Protein AF-A0A1H0VP66-F1 (afdb_monomer)

Solvent-accessible surface area (backbone atoms only — not comparable to full-atom values): 11464 Å² total; per-residue (Å²): 115,69,69,65,51,55,53,50,53,52,52,54,49,53,50,52,54,49,51,52,53,54,44,51,51,42,56,71,75,43,56,91,79,48,98,46,77,66,60,54,51,53,50,38,49,52,50,45,52,52,50,50,53,51,48,52,54,51,46,54,52,51,49,52,52,50,52,48,51,52,52,53,49,50,51,51,50,51,53,51,49,52,53,49,43,52,51,50,51,52,51,47,51,52,53,54,57,71,30,43,65,34,45,52,50,54,32,51,58,45,59,78,44,61,90,45,39,60,62,51,15,47,42,42,40,71,69,46,50,70,64,51,49,54,52,48,59,39,44,71,61,53,79,48,69,67,48,56,56,52,52,74,73,50,76,69,74,92,48,50,67,58,55,50,50,53,49,39,52,46,49,42,48,51,52,54,60,49,47,69,76,51,62,53,32,71,62,36,22,53,49,53,54,49,41,41,51,42,36,52,56,45,50,62,56,51,57,66,74,76,111

pLDDT: mean 80.99, std 15.45, range [42.38, 97.81]

Radius of gyration: 36.97 Å; Cα contacts (8 Å, |Δi|>4): 140; chains: 1; bounding box: 65×26×106 Å

Structure (mmCIF, N/CA/C/O backbone):
data_AF-A0A1H0VP66-F1
#
_entry.id   AF-A0A1H0VP66-F1
#
loop_
_atom_site.group_PDB
_atom_site.id
_atom_site.type_symbol
_atom_site.label_atom_id
_atom_site.label_alt_id
_atom_site.label_comp_id
_atom_site.label_asym_id
_atom_site.label_entity_id
_atom_site.label_seq_id
_atom_site.pdbx_PDB_ins_code
_atom_site.Cartn_x
_atom_site.Cartn_y
_atom_site.Cartn_z
_atom_site.occupancy
_atom_site.B_iso_or_equiv
_atom_site.auth_seq_id
_atom_site.auth_comp_id
_atom_site.auth_asym_id
_atom_site.auth_atom_id
_atom_site.pdbx_PDB_model_num
ATOM 1 N N . MET A 1 1 ? 5.307 -13.679 -37.052 1.00 45.44 1 MET A N 1
ATOM 2 C CA . MET A 1 1 ? 5.343 -14.126 -38.470 1.00 45.44 1 MET A CA 1
ATOM 3 C C . MET A 1 1 ? 5.446 -12.959 -39.459 1.00 45.44 1 MET A C 1
ATOM 5 O O . MET A 1 1 ? 6.325 -12.997 -40.307 1.00 45.44 1 MET A O 1
ATOM 9 N N . LYS A 1 2 ? 4.641 -11.890 -39.316 1.00 42.38 2 LYS A N 1
ATOM 10 C CA . LYS A 1 2 ? 4.650 -10.724 -40.228 1.00 42.38 2 LYS A CA 1
ATOM 11 C C . LYS A 1 2 ? 5.989 -9.959 -40.302 1.00 42.38 2 LYS A C 1
ATOM 13 O O . LYS A 1 2 ? 6.430 -9.652 -41.399 1.00 42.38 2 LYS A O 1
ATOM 18 N N . GLN A 1 3 ? 6.690 -9.743 -39.182 1.00 46.28 3 GLN A N 1
ATOM 19 C CA . GLN A 1 3 ? 8.004 -9.063 -39.180 1.00 46.28 3 GLN A CA 1
ATOM 20 C C . GLN A 1 3 ? 9.104 -9.823 -39.945 1.00 46.28 3 GLN A C 1
ATOM 22 O O . GLN A 1 3 ? 9.892 -9.204 -40.651 1.00 46.28 3 GLN A O 1
ATOM 27 N N . LYS A 1 4 ? 9.136 -11.164 -39.867 1.00 46.50 4 LYS A N 1
ATOM 28 C CA . LYS A 1 4 ? 10.102 -11.977 -40.635 1.00 46.50 4 LYS A CA 1
ATOM 29 C C . LYS A 1 4 ? 9.891 -11.834 -42.147 1.00 46.50 4 LYS A C 1
ATOM 31 O O . LYS A 1 4 ? 10.865 -11.794 -42.886 1.00 46.50 4 LYS A O 1
ATOM 36 N N . LEU A 1 5 ? 8.632 -11.726 -42.578 1.00 48.12 5 LEU A N 1
ATOM 37 C CA . LEU A 1 5 ? 8.239 -11.584 -43.983 1.00 48.12 5 LEU A CA 1
ATOM 38 C C . LEU A 1 5 ? 8.623 -10.205 -44.544 1.00 48.12 5 LEU A C 1
ATOM 40 O O . LEU A 1 5 ? 9.232 -10.140 -45.605 1.00 48.12 5 LEU A O 1
ATOM 44 N N . VAL A 1 6 ? 8.363 -9.132 -43.785 1.00 55.31 6 VAL A N 1
ATOM 45 C CA . VAL A 1 6 ? 8.736 -7.751 -44.156 1.00 55.31 6 VAL A CA 1
ATOM 46 C C . VAL A 1 6 ? 10.257 -7.590 -44.275 1.00 55.31 6 VAL A C 1
ATOM 48 O O . VAL A 1 6 ? 10.746 -6.991 -45.235 1.00 55.31 6 VAL A O 1
ATOM 51 N N . ASN A 1 7 ? 11.017 -8.196 -43.358 1.00 56.56 7 ASN A N 1
ATOM 52 C CA . ASN A 1 7 ? 12.479 -8.166 -43.413 1.00 56.56 7 ASN A CA 1
ATOM 53 C C . ASN A 1 7 ? 13.023 -8.927 -44.634 1.00 56.56 7 ASN A C 1
ATOM 55 O O . ASN A 1 7 ? 13.938 -8.445 -45.295 1.00 56.56 7 ASN A O 1
ATOM 59 N N . TRP A 1 8 ? 12.431 -10.072 -44.991 1.00 57.22 8 TRP A N 1
ATOM 60 C CA . TRP A 1 8 ? 12.843 -10.849 -46.167 1.00 57.22 8 TRP A CA 1
ATOM 61 C C . TRP A 1 8 ? 12.558 -10.133 -47.491 1.00 57.22 8 TRP A C 1
ATOM 63 O O . TRP A 1 8 ? 13.398 -10.150 -48.393 1.00 57.22 8 TRP A O 1
ATOM 73 N N . THR A 1 9 ? 11.408 -9.460 -47.606 1.00 63.19 9 THR A N 1
ATOM 74 C CA . THR A 1 9 ? 11.074 -8.657 -48.792 1.00 63.19 9 THR A CA 1
ATOM 75 C C . THR A 1 9 ? 11.998 -7.453 -48.950 1.00 63.19 9 THR A C 1
ATOM 77 O O . THR A 1 9 ? 12.439 -7.177 -50.063 1.00 63.19 9 THR A O 1
ATOM 80 N N . GLY A 1 10 ? 12.357 -6.780 -47.849 1.00 63.91 10 GLY A N 1
ATOM 81 C CA . GLY A 1 10 ? 13.300 -5.658 -47.878 1.00 63.91 10 GLY A CA 1
ATOM 82 C C . GLY A 1 10 ? 14.705 -6.084 -48.314 1.00 63.91 10 GLY A C 1
ATOM 83 O O . GLY A 1 10 ? 15.305 -5.442 -49.174 1.00 63.91 10 GLY A O 1
ATOM 84 N N . ILE A 1 11 ? 15.194 -7.214 -47.792 1.00 67.00 11 ILE A N 1
ATOM 85 C CA . ILE A 1 11 ? 16.497 -7.784 -48.171 1.00 67.00 11 ILE A CA 1
ATOM 86 C C . ILE A 1 11 ? 16.503 -8.202 -49.649 1.00 67.00 11 ILE A C 1
ATOM 88 O O . ILE A 1 11 ? 17.428 -7.859 -50.381 1.00 67.00 11 ILE A O 1
ATOM 92 N N . SER A 1 12 ? 15.453 -8.885 -50.114 1.00 68.06 12 SER A N 1
ATOM 93 C CA . SER A 1 12 ? 15.354 -9.361 -51.504 1.00 68.06 12 SER A CA 1
ATOM 94 C C . SER A 1 12 ? 15.254 -8.209 -52.510 1.00 68.06 12 SER A C 1
ATOM 96 O O . SER A 1 12 ? 15.852 -8.264 -53.587 1.00 68.06 12 SER A O 1
ATOM 98 N N . PHE A 1 1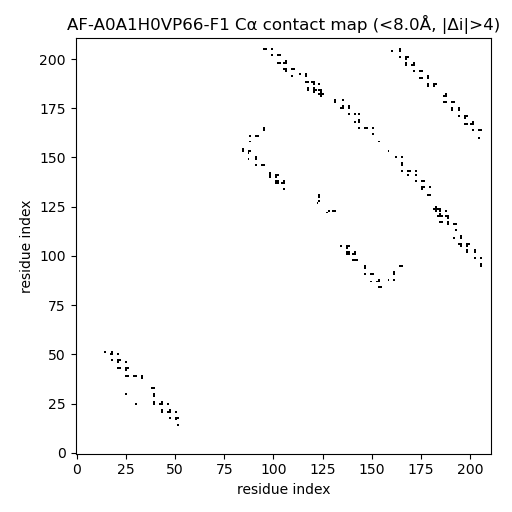3 ? 14.535 -7.141 -52.153 1.00 71.25 13 PHE A N 1
ATOM 99 C CA . PHE A 1 13 ? 14.432 -5.941 -52.979 1.00 71.25 13 PHE A CA 1
ATOM 100 C C . PHE A 1 13 ? 15.762 -5.182 -53.040 1.00 71.25 13 PHE A C 1
ATOM 102 O O . PHE A 1 13 ? 16.233 -4.869 -54.132 1.00 71.25 13 PHE A O 1
ATOM 109 N N . GLY A 1 14 ? 16.417 -4.965 -51.893 1.00 66.38 14 GLY A N 1
ATOM 110 C CA . GLY A 1 14 ? 17.737 -4.329 -51.836 1.00 66.38 14 GLY A CA 1
ATOM 111 C C . GLY A 1 14 ? 18.795 -5.092 -52.638 1.00 66.38 14 GLY A C 1
ATOM 112 O O . GLY A 1 14 ? 19.565 -4.486 -53.380 1.00 66.38 14 GLY A O 1
ATOM 113 N N . PHE A 1 15 ? 18.771 -6.426 -52.572 1.00 71.12 15 PHE A N 1
ATOM 114 C CA . PHE A 1 15 ? 19.642 -7.289 -53.369 1.00 71.12 15 PHE A CA 1
ATOM 115 C C . PHE A 1 15 ? 19.392 -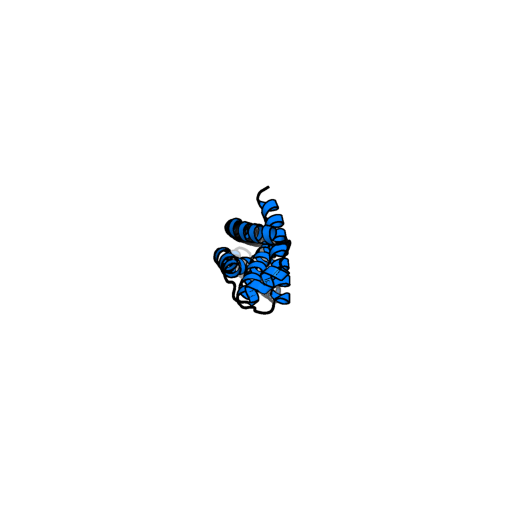7.136 -54.876 1.00 71.12 15 PHE A C 1
ATOM 117 O O . PHE A 1 15 ? 20.330 -6.951 -55.648 1.00 71.12 15 PHE A O 1
ATOM 124 N N . SER A 1 16 ? 18.125 -7.143 -55.296 1.00 72.44 16 SER A N 1
ATOM 125 C CA . SER A 1 16 ? 17.745 -7.028 -56.711 1.00 72.44 16 SER A CA 1
ATOM 126 C C . SER A 1 16 ? 18.113 -5.662 -57.303 1.00 72.44 16 SER A C 1
ATOM 128 O O . SER A 1 16 ? 18.655 -5.590 -58.405 1.00 72.44 16 SER A O 1
ATOM 130 N N . VAL A 1 17 ? 17.879 -4.578 -56.555 1.00 75.50 17 VAL A N 1
ATOM 131 C CA . VAL A 1 17 ? 18.245 -3.211 -56.966 1.00 75.50 17 VAL A CA 1
ATOM 132 C C . VAL A 1 17 ? 19.765 -3.039 -57.017 1.00 75.50 17 VAL A C 1
ATOM 134 O O . VAL A 1 17 ? 20.277 -2.417 -57.950 1.00 75.50 17 VAL A O 1
ATOM 137 N N . GLY A 1 18 ? 20.495 -3.626 -56.063 1.00 65.75 18 GLY A N 1
ATOM 138 C CA . GLY A 1 18 ? 21.958 -3.636 -56.054 1.00 65.75 18 GLY A CA 1
ATOM 139 C C . GLY A 1 18 ? 22.537 -4.341 -57.281 1.00 65.75 18 GLY A C 1
ATOM 140 O O . GLY A 1 18 ? 23.326 -3.745 -58.010 1.00 65.75 18 GLY A O 1
ATOM 141 N N . LEU A 1 19 ? 22.074 -5.561 -57.575 1.00 68.00 19 LEU A N 1
ATOM 142 C CA . LEU A 1 19 ? 22.496 -6.323 -58.755 1.00 68.00 19 LEU A CA 1
ATOM 143 C C . LEU A 1 19 ? 22.224 -5.583 -60.066 1.00 68.00 19 LEU A C 1
ATOM 145 O O . LEU A 1 19 ? 23.097 -5.520 -60.931 1.00 68.00 19 LEU A O 1
ATOM 149 N N . PHE A 1 20 ? 21.033 -5.002 -60.203 1.00 71.69 20 PHE A N 1
ATOM 150 C CA . PHE A 1 20 ? 20.652 -4.262 -61.402 1.00 71.69 20 PHE A CA 1
ATOM 151 C C . PHE A 1 20 ? 21.513 -3.006 -61.599 1.00 71.69 20 PHE A C 1
ATOM 153 O O . PHE A 1 20 ? 21.984 -2.739 -62.704 1.00 71.69 20 PHE A O 1
ATOM 160 N N . SER A 1 21 ? 21.787 -2.273 -60.516 1.00 68.50 21 SER A N 1
ATOM 161 C CA . SER A 1 21 ? 22.615 -1.061 -60.554 1.00 68.50 21 SER A CA 1
ATOM 162 C C . SER A 1 21 ? 24.080 -1.375 -60.875 1.00 68.50 21 SER A C 1
ATOM 164 O O . SER A 1 21 ? 24.687 -0.696 -61.702 1.00 68.50 21 SER A O 1
ATOM 166 N N . THR A 1 22 ? 24.648 -2.433 -60.282 1.00 66.06 22 THR A N 1
ATOM 167 C CA . THR A 1 22 ? 26.018 -2.888 -60.573 1.00 66.06 22 THR A CA 1
ATOM 168 C C . THR A 1 22 ? 26.151 -3.399 -62.009 1.00 66.06 22 THR A C 1
ATOM 170 O O . THR A 1 22 ? 27.147 -3.102 -62.672 1.00 66.06 22 THR A O 1
ATOM 173 N N . PHE A 1 23 ? 25.145 -4.116 -62.521 1.00 68.25 23 PHE A N 1
ATOM 174 C CA . PHE A 1 23 ? 25.113 -4.561 -63.915 1.00 68.25 23 PHE A CA 1
ATOM 175 C C . PHE A 1 23 ? 25.077 -3.375 -64.888 1.00 68.25 23 PHE A C 1
ATOM 177 O O . PHE A 1 23 ? 25.924 -3.300 -65.778 1.00 68.25 23 PHE A O 1
ATOM 184 N N . LEU A 1 24 ? 24.164 -2.416 -64.687 1.00 67.31 24 LEU A N 1
ATOM 185 C CA . LEU A 1 24 ? 24.080 -1.214 -65.522 1.00 67.31 24 LEU A CA 1
ATOM 186 C C . LEU A 1 24 ? 25.388 -0.422 -65.499 1.00 67.31 24 LEU A C 1
ATOM 188 O O . LEU A 1 24 ? 25.912 -0.088 -66.557 1.00 67.31 24 LEU A O 1
ATOM 192 N N . PHE A 1 25 ? 25.964 -0.167 -64.324 1.00 66.25 25 PHE A N 1
ATOM 193 C CA . PHE A 1 25 ? 27.243 0.536 -64.223 1.00 66.25 25 PHE A CA 1
ATOM 194 C C . PHE A 1 25 ? 28.364 -0.182 -64.991 1.00 66.25 25 PHE A C 1
ATOM 196 O O . PHE A 1 25 ? 29.076 0.451 -65.770 1.00 66.25 25 PHE A O 1
ATOM 203 N N . SER A 1 26 ? 28.475 -1.505 -64.837 1.00 61.47 26 SER A N 1
ATOM 204 C CA . SER A 1 26 ? 29.499 -2.307 -65.518 1.00 61.47 26 SER A CA 1
ATOM 205 C C . SER A 1 26 ? 29.340 -2.258 -67.038 1.00 61.47 26 SER A C 1
ATOM 207 O O . SER A 1 26 ? 30.308 -2.015 -67.748 1.00 61.47 26 SER A O 1
ATOM 209 N N . VAL A 1 27 ? 28.119 -2.419 -67.554 1.00 64.25 27 VAL A N 1
ATOM 210 C CA . VAL A 1 27 ? 27.860 -2.401 -69.003 1.00 64.25 27 VAL A CA 1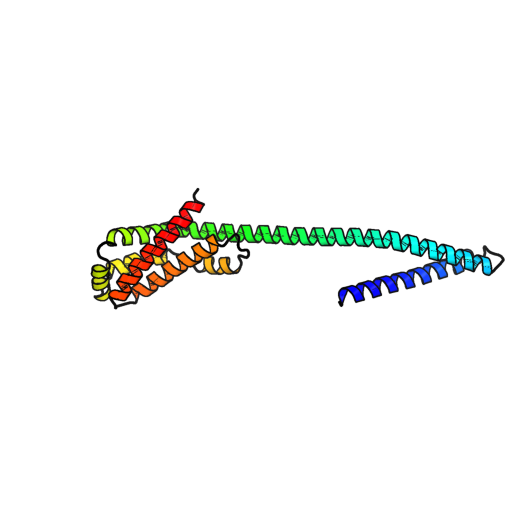
ATOM 211 C C . VAL A 1 27 ? 28.071 -1.006 -69.598 1.00 64.25 27 VAL A C 1
ATOM 213 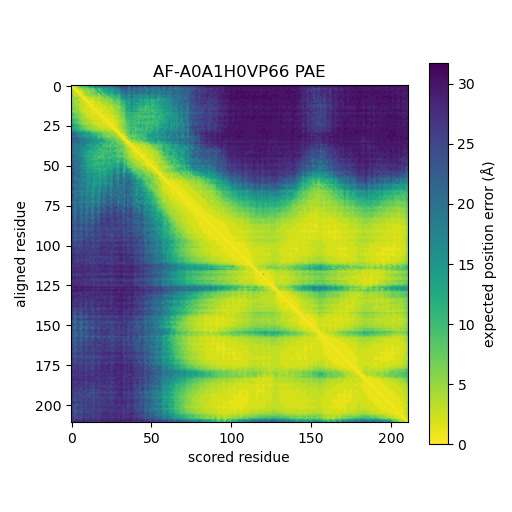O O . VAL A 1 27 ? 28.617 -0.878 -70.692 1.00 64.25 27 VAL A O 1
ATOM 216 N N . THR A 1 28 ? 27.679 0.050 -68.883 1.00 65.94 28 THR A N 1
ATOM 217 C CA . THR A 1 28 ? 27.703 1.416 -69.430 1.00 65.94 28 THR A CA 1
ATOM 218 C C . THR A 1 28 ? 29.110 2.021 -69.408 1.00 65.94 28 THR A C 1
ATOM 220 O O . THR A 1 28 ? 29.482 2.704 -70.352 1.00 65.94 28 THR A O 1
ATOM 223 N N . PHE A 1 29 ? 29.914 1.749 -68.371 1.00 61.62 29 PHE A N 1
ATOM 224 C CA . PHE A 1 29 ? 31.248 2.351 -68.208 1.00 61.62 29 PHE A CA 1
ATOM 225 C C . PHE A 1 29 ? 32.424 1.477 -68.674 1.00 61.62 29 PHE A C 1
ATOM 227 O O . PHE A 1 29 ? 33.513 2.011 -68.886 1.00 61.62 29 PHE A O 1
ATOM 234 N N . LEU A 1 30 ? 32.256 0.155 -68.819 1.00 57.22 30 LEU A N 1
ATOM 235 C CA . LEU A 1 30 ? 33.341 -0.745 -69.252 1.00 57.22 30 LEU A CA 1
ATOM 236 C C . LEU A 1 30 ? 33.208 -1.222 -70.705 1.00 57.22 30 LEU A C 1
ATOM 238 O O . LEU A 1 30 ? 34.146 -1.836 -71.204 1.00 57.22 30 LEU A O 1
ATOM 242 N N . SER A 1 31 ? 32.100 -0.938 -71.399 1.00 55.75 31 SER A N 1
ATOM 243 C CA . SER A 1 31 ? 31.858 -1.441 -72.765 1.00 55.75 31 SER A CA 1
ATOM 244 C C . SER A 1 31 ? 32.907 -1.012 -73.795 1.00 55.75 31 SER A C 1
ATOM 246 O O . SER A 1 31 ? 33.217 -1.792 -74.687 1.00 55.75 31 SER A O 1
ATOM 248 N N . GLU A 1 32 ? 33.512 0.168 -73.646 1.00 57.69 32 GLU A N 1
ATOM 249 C CA . GLU A 1 32 ? 34.563 0.667 -74.550 1.00 57.69 32 GLU A CA 1
ATOM 250 C C . GLU A 1 32 ? 35.965 0.101 -74.252 1.00 57.69 32 GLU A C 1
ATOM 252 O O . GLU A 1 32 ? 36.903 0.343 -75.007 1.00 57.69 32 GLU A O 1
ATOM 257 N N . LYS A 1 33 ? 36.140 -0.639 -73.147 1.00 57.50 33 LYS A N 1
ATOM 258 C CA . LYS A 1 33 ? 37.451 -1.144 -72.696 1.00 57.50 33 LYS A CA 1
ATOM 259 C C . LYS A 1 33 ? 37.705 -2.621 -73.005 1.00 57.50 33 LYS A C 1
ATOM 261 O O . LYS A 1 33 ? 38.781 -3.115 -72.673 1.00 57.50 33 LYS A O 1
ATOM 266 N N . PHE A 1 34 ? 36.749 -3.325 -73.610 1.00 55.81 34 PHE A N 1
ATOM 267 C CA . PHE A 1 34 ? 36.850 -4.760 -73.880 1.00 55.81 34 PHE A CA 1
ATOM 268 C C . PHE A 1 34 ? 36.433 -5.090 -75.318 1.00 55.81 34 PHE A C 1
ATOM 270 O O . PHE A 1 34 ? 35.299 -4.843 -75.713 1.00 55.81 34 PHE A O 1
ATOM 277 N N . ASP A 1 35 ? 37.336 -5.718 -76.077 1.00 56.19 35 ASP A N 1
ATOM 278 C CA . ASP A 1 35 ? 37.120 -6.074 -77.490 1.00 56.19 35 ASP A CA 1
ATOM 279 C C . ASP A 1 35 ? 36.115 -7.220 -77.694 1.00 56.19 35 ASP A C 1
ATOM 281 O O . ASP A 1 35 ? 35.580 -7.405 -78.789 1.00 56.19 35 ASP A O 1
ATOM 285 N N . LYS A 1 36 ? 35.866 -8.034 -76.659 1.00 64.56 36 LYS A N 1
ATOM 286 C CA . LYS A 1 36 ? 34.979 -9.200 -76.735 1.00 64.56 36 LYS A CA 1
ATOM 287 C C . LYS A 1 36 ? 33.829 -9.082 -75.730 1.00 64.56 36 LYS A C 1
ATOM 289 O O . LYS A 1 36 ? 34.085 -8.930 -74.535 1.00 64.56 36 LYS A O 1
ATOM 294 N N . PRO A 1 37 ? 32.566 -9.283 -76.161 1.00 58.84 37 PRO A N 1
ATOM 295 C CA . PRO A 1 37 ? 31.394 -9.224 -75.277 1.00 58.84 37 PRO A CA 1
ATOM 296 C C . PRO A 1 37 ? 31.462 -10.194 -74.088 1.00 58.84 37 PRO A C 1
ATOM 298 O O . PRO A 1 37 ? 30.860 -9.962 -73.043 1.00 58.84 37 PRO A O 1
ATOM 301 N N . TRP A 1 38 ? 32.208 -11.290 -74.248 1.00 61.66 38 TRP A N 1
ATOM 302 C CA . TRP A 1 38 ? 32.370 -12.320 -73.227 1.00 61.66 38 TRP A CA 1
ATOM 303 C C . TRP A 1 38 ? 33.181 -11.839 -72.015 1.00 61.66 38 TRP A C 1
ATOM 305 O O . TRP A 1 38 ? 32.872 -12.219 -70.888 1.00 61.66 38 TRP A O 1
ATOM 315 N N . ASP A 1 39 ? 34.153 -10.946 -72.208 1.00 58.16 39 ASP A N 1
ATOM 316 C CA . ASP A 1 39 ? 34.983 -10.425 -71.113 1.00 58.16 39 ASP A CA 1
ATOM 317 C C . ASP A 1 39 ? 34.198 -9.431 -70.240 1.00 58.16 39 ASP A C 1
ATOM 319 O O . ASP A 1 39 ? 34.345 -9.411 -69.016 1.00 58.16 39 ASP A O 1
ATOM 323 N N . ILE A 1 40 ? 33.272 -8.685 -70.856 1.00 60.31 40 ILE A N 1
ATOM 324 C CA . ILE A 1 40 ? 32.306 -7.818 -70.163 1.00 60.31 40 ILE A CA 1
ATOM 325 C C . ILE A 1 40 ? 31.377 -8.661 -69.281 1.00 60.31 40 ILE A C 1
ATOM 327 O O . ILE A 1 40 ? 31.115 -8.292 -68.137 1.00 60.31 40 ILE A O 1
ATOM 331 N N . PHE A 1 41 ? 30.922 -9.818 -69.775 1.00 57.12 41 PHE A N 1
ATOM 332 C CA . PHE A 1 41 ? 30.068 -10.735 -69.016 1.00 57.12 41 PHE A CA 1
ATOM 333 C C . PHE A 1 41 ? 30.774 -11.286 -67.765 1.00 57.12 41 PHE A C 1
ATOM 335 O O . PHE A 1 41 ? 30.213 -11.224 -66.670 1.00 57.12 41 PHE A O 1
ATOM 342 N N . TRP A 1 42 ? 32.024 -11.752 -67.881 1.00 58.81 42 TRP A N 1
ATOM 343 C CA . TRP A 1 42 ? 32.791 -12.253 -66.729 1.00 58.81 42 TRP A CA 1
ATOM 344 C C . TRP A 1 42 ? 33.201 -11.152 -65.747 1.00 58.81 42 TRP A C 1
ATOM 346 O O . TRP A 1 42 ? 33.173 -11.369 -64.534 1.00 58.81 42 TRP A O 1
ATOM 356 N N . SER A 1 43 ? 33.545 -9.960 -66.242 1.00 57.44 43 SER A N 1
ATOM 357 C CA . SER A 1 43 ? 33.855 -8.805 -65.394 1.00 57.44 43 SER A CA 1
ATOM 358 C C . SER A 1 43 ? 32.626 -8.344 -64.602 1.00 57.44 43 SER A C 1
ATOM 360 O O . SER A 1 43 ? 32.708 -8.173 -63.385 1.00 57.44 43 SER A O 1
ATOM 362 N N . ALA A 1 44 ? 31.461 -8.256 -65.253 1.00 58.00 44 ALA A N 1
ATOM 363 C CA . ALA A 1 44 ? 30.194 -7.950 -64.595 1.00 58.00 44 ALA A CA 1
ATOM 364 C C . ALA A 1 44 ? 29.800 -9.031 -63.574 1.00 58.00 44 ALA A C 1
ATOM 366 O O . ALA A 1 44 ? 29.329 -8.694 -62.490 1.00 58.00 44 ALA A O 1
ATOM 367 N N . LEU A 1 45 ? 30.042 -10.315 -63.864 1.00 58.47 45 LEU A N 1
ATOM 368 C CA . LEU A 1 45 ? 29.785 -11.414 -62.927 1.00 58.47 45 LEU A CA 1
ATOM 369 C C . LEU A 1 45 ? 30.676 -11.327 -61.677 1.00 58.47 45 LEU A C 1
ATOM 371 O O . LEU A 1 45 ? 30.182 -11.468 -60.560 1.00 58.47 45 LEU A O 1
ATOM 375 N N . ASN A 1 46 ? 31.968 -11.034 -61.838 1.00 56.97 46 ASN A N 1
ATOM 376 C CA . ASN A 1 46 ? 32.888 -10.845 -60.712 1.00 56.97 46 ASN A CA 1
ATOM 377 C C . ASN A 1 46 ? 32.572 -9.575 -59.907 1.00 56.97 46 ASN A C 1
ATOM 379 O O . ASN A 1 46 ? 32.659 -9.593 -58.679 1.00 56.97 46 ASN A O 1
ATOM 383 N N . ALA A 1 47 ? 32.150 -8.496 -60.572 1.00 56.12 47 ALA A N 1
ATOM 384 C CA . ALA A 1 47 ? 31.676 -7.278 -59.916 1.00 56.12 47 ALA A CA 1
ATOM 385 C C . ALA A 1 47 ? 30.388 -7.530 -59.118 1.00 56.12 47 ALA A C 1
ATOM 387 O O . ALA A 1 47 ? 30.262 -7.059 -57.990 1.00 56.12 47 ALA A O 1
ATOM 388 N N . ILE A 1 48 ? 29.466 -8.330 -59.661 1.00 57.69 48 ILE A N 1
ATOM 389 C CA . ILE A 1 48 ? 28.264 -8.802 -58.970 1.00 57.69 48 ILE A CA 1
ATOM 390 C C . ILE A 1 48 ? 28.643 -9.637 -57.743 1.00 57.69 48 ILE A C 1
ATOM 392 O O . ILE A 1 48 ? 28.167 -9.345 -56.653 1.00 57.69 48 ILE A O 1
ATOM 396 N N . ILE A 1 49 ? 29.531 -10.626 -57.870 1.00 58.34 49 ILE A N 1
ATOM 397 C CA . ILE A 1 49 ? 29.961 -11.465 -56.739 1.00 58.34 49 ILE A CA 1
ATOM 398 C C . ILE A 1 49 ? 30.643 -10.614 -55.655 1.00 58.34 49 ILE A C 1
ATOM 400 O O . ILE A 1 49 ? 30.323 -10.752 -54.475 1.00 58.34 49 ILE A O 1
ATOM 404 N N . GLY A 1 50 ? 31.522 -9.685 -56.042 1.00 54.66 50 GLY A N 1
ATOM 405 C CA . GLY A 1 50 ? 32.164 -8.743 -55.123 1.00 54.66 50 GLY A CA 1
ATOM 406 C C . GLY A 1 50 ? 31.166 -7.815 -54.421 1.00 54.66 50 GLY A C 1
ATOM 407 O O . GLY A 1 50 ? 31.260 -7.618 -53.209 1.00 54.66 50 GLY A O 1
ATOM 408 N N . ALA A 1 51 ? 30.165 -7.306 -55.145 1.00 59.62 51 ALA A N 1
ATOM 409 C CA . ALA A 1 51 ? 29.090 -6.489 -54.586 1.00 59.62 51 ALA A CA 1
ATOM 410 C C . ALA A 1 51 ? 28.189 -7.294 -53.638 1.00 59.62 51 ALA A C 1
ATOM 412 O O . ALA A 1 51 ? 27.818 -6.795 -52.578 1.00 59.62 51 ALA A O 1
ATOM 413 N N . VAL A 1 52 ? 27.890 -8.556 -53.960 1.00 58.72 52 VAL A N 1
ATOM 414 C CA . VAL A 1 52 ? 27.129 -9.461 -53.091 1.00 58.72 52 VAL A CA 1
ATOM 415 C C . VAL A 1 52 ? 27.897 -9.732 -51.800 1.00 58.72 52 VAL A C 1
ATOM 417 O O . VAL A 1 52 ? 27.340 -9.528 -50.726 1.00 58.72 52 VAL A O 1
ATOM 420 N N . ILE A 1 53 ? 29.180 -10.091 -51.872 1.00 59.12 53 ILE A N 1
ATOM 421 C CA . ILE A 1 53 ? 30.018 -10.325 -50.685 1.00 59.12 53 ILE A CA 1
ATOM 422 C C . ILE A 1 53 ? 30.132 -9.047 -49.839 1.00 59.12 53 ILE A C 1
ATOM 424 O O . ILE A 1 53 ? 29.918 -9.094 -48.628 1.00 59.12 53 ILE A O 1
ATOM 428 N N . GLY A 1 54 ? 30.379 -7.891 -50.464 1.00 56.50 54 GLY A N 1
ATOM 429 C CA . GLY A 1 54 ? 30.418 -6.596 -49.780 1.00 56.50 54 GLY A CA 1
ATOM 430 C C . GLY A 1 54 ? 29.082 -6.221 -49.126 1.00 56.50 54 GLY A C 1
ATOM 431 O O . GLY A 1 54 ? 29.065 -5.759 -47.988 1.00 56.50 54 GLY A O 1
ATOM 432 N N . SER A 1 55 ? 27.956 -6.484 -49.796 1.00 60.91 55 SER A N 1
ATOM 433 C CA . SER A 1 55 ? 26.608 -6.237 -49.266 1.00 60.91 55 SER A CA 1
ATOM 434 C C . SER A 1 55 ? 26.220 -7.198 -48.139 1.00 60.91 55 SER A C 1
ATOM 436 O O . SER A 1 55 ? 25.544 -6.786 -47.202 1.00 60.91 55 SER A O 1
ATOM 438 N N . LEU A 1 56 ? 26.685 -8.451 -48.172 1.00 58.47 56 LEU A N 1
ATOM 439 C CA . LEU A 1 56 ? 26.477 -9.428 -47.102 1.00 58.47 56 LEU A CA 1
ATOM 440 C C . LEU A 1 56 ? 27.295 -9.057 -45.858 1.00 58.47 56 LEU A C 1
ATOM 442 O O . LEU A 1 56 ? 26.768 -9.072 -44.746 1.00 58.47 56 LEU A O 1
ATOM 446 N N . ILE A 1 57 ? 28.558 -8.656 -46.027 1.00 63.31 57 ILE A N 1
ATOM 447 C CA . ILE A 1 57 ? 29.401 -8.176 -44.921 1.00 63.31 57 ILE A CA 1
ATOM 448 C C . ILE A 1 5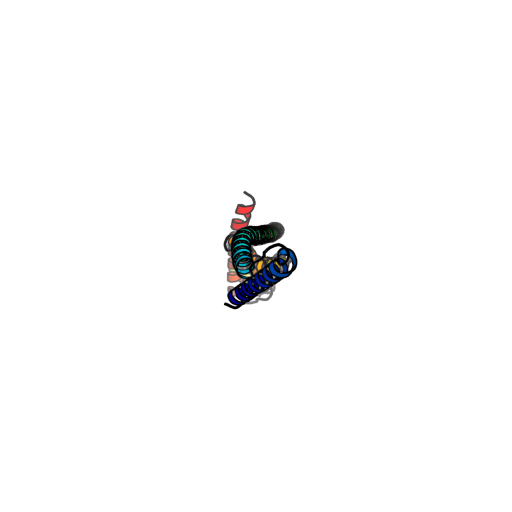7 ? 28.836 -6.865 -44.351 1.00 63.31 57 ILE A C 1
ATOM 450 O O . ILE A 1 57 ? 28.622 -6.753 -43.147 1.00 63.31 57 ILE A O 1
ATOM 454 N N . GLY A 1 58 ? 28.500 -5.894 -45.204 1.00 60.16 58 GLY A N 1
ATOM 455 C CA . GLY A 1 58 ? 27.870 -4.643 -44.774 1.00 60.16 58 GLY A CA 1
ATOM 456 C C . GLY A 1 58 ? 26.510 -4.861 -44.102 1.00 60.16 58 GLY A C 1
ATOM 457 O O . GLY A 1 58 ? 26.223 -4.253 -43.075 1.00 60.16 58 GLY A O 1
ATOM 458 N N . GLY A 1 59 ? 25.697 -5.780 -44.627 1.00 60.25 59 GLY A N 1
ATOM 459 C CA . GLY A 1 59 ? 24.388 -6.139 -44.085 1.00 60.25 59 GLY A CA 1
ATOM 460 C C . GLY A 1 59 ? 24.465 -6.847 -42.733 1.00 60.25 59 GLY A C 1
ATOM 461 O O . GLY A 1 59 ? 23.679 -6.538 -41.840 1.00 60.25 59 GLY A O 1
ATOM 462 N N . THR A 1 60 ? 25.431 -7.751 -42.538 1.00 61.09 60 THR A N 1
ATOM 463 C CA . THR A 1 60 ? 25.652 -8.420 -41.240 1.00 61.09 60 THR A CA 1
ATOM 464 C C . THR A 1 60 ? 26.136 -7.446 -40.165 1.00 61.09 60 THR A C 1
ATOM 466 O O . THR A 1 60 ? 25.648 -7.507 -39.036 1.00 61.09 60 THR A O 1
ATOM 469 N N . ILE A 1 61 ? 27.019 -6.502 -40.510 1.00 61.78 61 ILE A N 1
ATOM 470 C CA . ILE A 1 61 ? 27.455 -5.429 -39.602 1.00 61.78 61 ILE A CA 1
ATOM 471 C C . ILE A 1 61 ? 26.296 -4.468 -39.295 1.00 61.78 61 ILE A C 1
ATOM 473 O O . ILE A 1 61 ? 26.067 -4.121 -38.140 1.00 61.78 61 ILE A O 1
ATOM 477 N N . ALA A 1 62 ? 25.510 -4.066 -40.296 1.00 63.03 62 ALA A N 1
ATOM 478 C CA . ALA A 1 62 ? 24.341 -3.215 -40.077 1.00 63.03 62 ALA A CA 1
ATOM 479 C C . ALA A 1 62 ? 23.293 -3.898 -39.180 1.00 63.03 62 ALA A C 1
ATOM 481 O O . ALA A 1 62 ? 22.731 -3.262 -38.290 1.00 63.03 62 ALA A O 1
ATOM 482 N N . TYR A 1 63 ? 23.068 -5.203 -39.366 1.00 59.06 63 TYR A N 1
ATOM 483 C CA . TYR A 1 63 ? 22.183 -5.997 -38.515 1.00 59.06 63 TYR A CA 1
ATOM 484 C C . TYR A 1 63 ? 22.689 -6.084 -37.070 1.00 59.06 63 TYR A C 1
ATOM 486 O O . TYR A 1 63 ? 21.898 -5.907 -36.145 1.00 59.06 63 TYR A O 1
ATOM 494 N N . SER A 1 64 ? 23.988 -6.315 -36.850 1.00 60.50 64 SER A N 1
ATOM 495 C CA . SER A 1 64 ? 24.545 -6.385 -35.493 1.00 60.50 64 SER A CA 1
ATOM 496 C C . SER A 1 64 ? 24.465 -5.039 -34.768 1.00 60.50 64 SER A C 1
ATOM 498 O O . SER A 1 64 ? 24.082 -5.001 -33.598 1.00 60.50 64 SER A O 1
ATOM 500 N N . VAL A 1 65 ? 24.721 -3.929 -35.470 1.00 66.19 65 VAL A N 1
ATOM 501 C CA . VAL A 1 65 ? 24.547 -2.569 -34.937 1.00 66.19 65 VAL A CA 1
ATOM 502 C C . VAL A 1 65 ? 23.078 -2.284 -34.618 1.00 66.19 65 VAL A C 1
ATOM 504 O O . VAL A 1 65 ? 22.782 -1.793 -33.529 1.00 66.19 65 VAL A O 1
ATOM 507 N N . ALA A 1 66 ? 22.146 -2.634 -35.509 1.00 61.00 66 ALA A N 1
ATOM 508 C CA . ALA A 1 66 ? 20.714 -2.469 -35.264 1.00 61.00 66 ALA A CA 1
ATOM 509 C C . ALA A 1 66 ? 20.242 -3.301 -34.061 1.00 61.00 66 ALA A C 1
ATOM 511 O O . ALA A 1 66 ? 19.508 -2.804 -33.210 1.00 61.00 66 ALA A O 1
ATOM 512 N N . MET A 1 67 ? 20.711 -4.546 -33.936 1.00 67.88 67 MET A N 1
ATOM 513 C CA . MET A 1 67 ? 20.383 -5.404 -32.798 1.00 67.88 67 MET A CA 1
ATOM 514 C C . MET A 1 67 ? 20.954 -4.849 -31.487 1.00 67.88 67 MET A C 1
ATOM 516 O O . MET A 1 67 ? 20.273 -4.862 -30.463 1.00 67.88 67 MET A O 1
ATOM 520 N N . TYR A 1 68 ? 22.175 -4.307 -31.514 1.00 69.06 68 TYR A N 1
ATOM 521 C CA . TYR A 1 68 ? 22.765 -3.620 -30.366 1.00 69.06 68 TYR A CA 1
ATOM 522 C C . TYR A 1 68 ? 21.944 -2.390 -29.957 1.00 69.06 68 TYR A C 1
ATOM 524 O O . TYR A 1 68 ? 21.673 -2.208 -28.773 1.00 69.06 68 TYR A O 1
ATOM 532 N N . GLN A 1 69 ? 21.496 -1.576 -30.918 1.00 65.62 69 GLN A N 1
ATOM 533 C CA . GLN A 1 69 ? 20.647 -0.409 -30.657 1.00 65.62 69 GLN A C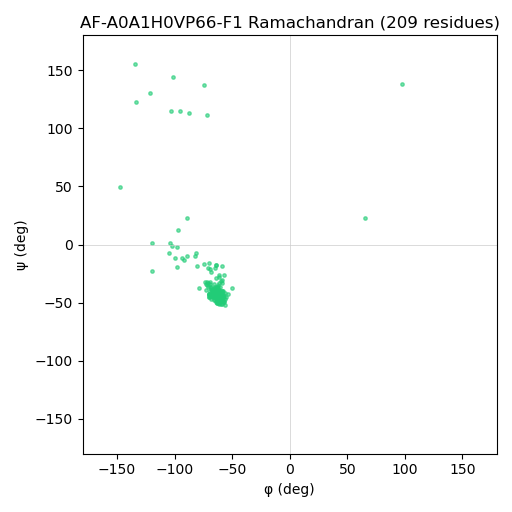A 1
ATOM 534 C C . GLN A 1 69 ? 19.289 -0.799 -30.062 1.00 65.62 69 GLN A C 1
ATOM 536 O O . GLN A 1 69 ? 18.869 -0.185 -29.085 1.00 65.62 69 GLN A O 1
ATOM 541 N N . ILE A 1 70 ? 18.640 -1.844 -30.591 1.00 72.69 70 ILE A N 1
ATOM 542 C CA . ILE A 1 70 ? 17.375 -2.370 -30.055 1.00 72.69 70 ILE A CA 1
ATOM 543 C C . ILE A 1 70 ? 17.566 -2.863 -28.618 1.00 72.69 70 ILE A C 1
ATOM 545 O O . ILE A 1 70 ? 16.802 -2.488 -27.734 1.00 72.69 70 ILE A O 1
ATOM 549 N N . ASN A 1 71 ? 18.614 -3.649 -28.358 1.00 71.69 71 ASN A N 1
ATOM 550 C CA . ASN A 1 71 ? 18.906 -4.144 -27.012 1.00 71.69 71 ASN A CA 1
ATOM 551 C C . ASN A 1 71 ? 19.224 -3.002 -26.037 1.00 71.69 71 ASN A C 1
ATOM 553 O O . ASN A 1 71 ? 18.781 -3.026 -24.892 1.00 71.69 71 ASN A O 1
ATOM 557 N N . ALA A 1 72 ? 19.975 -1.991 -26.479 1.00 74.69 72 ALA A N 1
ATOM 558 C CA . ALA A 1 72 ? 20.272 -0.815 -25.669 1.00 74.69 72 ALA A CA 1
ATOM 559 C C . ALA A 1 72 ? 19.011 0.012 -25.376 1.00 74.69 72 ALA A C 1
ATOM 561 O O . ALA A 1 72 ? 18.863 0.518 -24.266 1.00 74.69 72 ALA A O 1
ATOM 562 N N . GLN A 1 73 ? 18.094 0.140 -26.340 1.00 72.56 73 GLN A N 1
ATOM 563 C CA . GLN A 1 73 ? 16.809 0.801 -26.126 1.00 72.56 73 GLN A CA 1
ATOM 564 C C . GLN A 1 73 ? 15.942 0.020 -25.137 1.00 72.56 73 GLN A C 1
ATOM 566 O O . GLN A 1 73 ? 15.418 0.619 -24.204 1.00 72.56 73 GLN A O 1
ATOM 571 N N . HIS A 1 74 ? 15.854 -1.301 -25.292 1.00 75.00 74 HIS A N 1
ATOM 572 C CA . HIS A 1 74 ? 15.070 -2.146 -24.397 1.00 75.00 74 HIS A CA 1
ATOM 573 C C . HIS A 1 74 ? 15.569 -2.058 -22.949 1.00 75.00 74 HIS A C 1
ATOM 575 O O . HIS A 1 74 ? 14.784 -1.774 -22.053 1.00 75.00 74 HIS A O 1
ATOM 581 N N . ARG A 1 75 ? 16.890 -2.150 -22.729 1.00 83.00 75 ARG A N 1
ATOM 582 C CA . ARG A 1 75 ? 17.489 -1.962 -21.395 1.00 83.00 75 ARG A CA 1
ATOM 583 C C . ARG A 1 75 ? 17.183 -0.590 -20.794 1.00 83.00 75 ARG A C 1
ATOM 585 O O . ARG A 1 75 ? 16.896 -0.489 -19.610 1.00 83.00 75 ARG A O 1
ATOM 592 N N . ARG A 1 76 ? 17.214 0.478 -21.600 1.00 82.31 76 ARG A N 1
ATOM 593 C CA . ARG A 1 76 ? 16.852 1.829 -21.130 1.00 82.31 76 ARG A CA 1
ATOM 594 C C . ARG A 1 76 ? 15.381 1.933 -20.736 1.00 82.31 76 ARG A C 1
ATOM 596 O O . ARG A 1 76 ? 15.058 2.683 -19.819 1.00 82.31 76 ARG A O 1
ATOM 603 N N . GLU A 1 77 ? 14.494 1.246 -21.449 1.00 80.81 77 GLU A N 1
ATOM 604 C CA . GLU A 1 77 ? 13.069 1.189 -21.113 1.00 80.81 77 GLU A CA 1
ATOM 605 C C . GLU A 1 77 ? 12.851 0.426 -19.800 1.00 80.81 77 GLU A C 1
ATOM 607 O O . GLU A 1 77 ? 12.175 0.957 -18.921 1.00 80.81 77 GLU A O 1
ATOM 612 N N . GLU A 1 78 ? 13.511 -0.722 -19.617 1.00 86.69 78 GLU A N 1
ATOM 613 C CA . GLU A 1 78 ? 13.500 -1.494 -18.364 1.00 86.69 78 GLU A CA 1
ATOM 614 C C . GLU A 1 78 ? 14.025 -0.667 -17.175 1.00 86.69 78 GLU A C 1
ATOM 616 O O . GLU A 1 78 ? 13.363 -0.564 -16.144 1.00 86.69 78 GLU A O 1
ATOM 621 N N . GLU A 1 79 ? 15.175 -0.000 -17.322 1.00 91.25 79 GLU A N 1
ATOM 622 C CA . GLU A 1 79 ? 15.748 0.869 -16.281 1.00 91.25 79 GLU A CA 1
ATOM 623 C C . GLU A 1 79 ? 14.822 2.047 -15.936 1.00 91.25 79 GLU A C 1
ATOM 625 O O . GLU A 1 79 ? 14.687 2.444 -14.773 1.00 91.25 79 GLU A O 1
ATOM 630 N N . LYS A 1 80 ? 14.170 2.633 -16.948 1.00 91.12 80 LYS A N 1
ATOM 631 C CA . LYS A 1 80 ? 13.215 3.730 -16.758 1.00 91.12 80 LYS A CA 1
ATOM 632 C C . LYS A 1 80 ? 11.972 3.251 -16.013 1.00 91.12 80 LYS A C 1
ATOM 634 O O . LYS A 1 80 ? 11.491 3.966 -15.130 1.00 91.12 80 LYS A O 1
ATOM 639 N N . GLU A 1 81 ? 11.463 2.072 -16.353 1.00 90.69 81 GLU A N 1
ATOM 640 C CA . GLU A 1 81 ? 10.341 1.447 -15.661 1.00 90.69 81 GLU A CA 1
ATOM 641 C C . GLU A 1 81 ? 10.706 1.133 -14.210 1.00 90.69 81 GLU A C 1
ATOM 643 O O . GLU A 1 81 ? 9.993 1.557 -13.303 1.00 90.69 81 GLU A O 1
ATOM 648 N N . GLU A 1 82 ? 11.863 0.518 -13.959 1.00 92.56 82 GLU A N 1
ATOM 649 C CA . GLU A 1 82 ? 12.335 0.221 -12.606 1.00 92.56 82 GLU A CA 1
ATOM 650 C C . GLU A 1 82 ? 12.467 1.497 -11.761 1.00 92.56 82 GLU A C 1
ATOM 652 O O . GLU A 1 82 ? 12.034 1.543 -10.606 1.00 92.56 82 GLU A O 1
ATOM 657 N N . LYS A 1 83 ? 13.015 2.573 -12.339 1.00 94.19 83 LYS A N 1
ATOM 658 C CA . LYS A 1 83 ? 13.108 3.876 -11.669 1.00 94.19 83 LYS A CA 1
ATOM 659 C C . LYS A 1 83 ? 11.727 4.457 -11.356 1.00 94.19 83 LYS A C 1
ATOM 661 O O . LYS A 1 83 ? 11.536 5.018 -10.276 1.00 94.19 83 LYS A O 1
ATOM 666 N N . SER A 1 84 ? 10.770 4.318 -12.272 1.00 94.31 84 SER A N 1
ATOM 667 C CA . SER A 1 84 ? 9.384 4.742 -12.055 1.00 94.31 84 SER A CA 1
ATOM 668 C C . SER A 1 84 ? 8.727 3.944 -10.926 1.00 94.31 84 SER A C 1
ATOM 670 O O . SER A 1 84 ? 8.147 4.538 -10.019 1.00 94.31 84 SER A O 1
ATOM 672 N 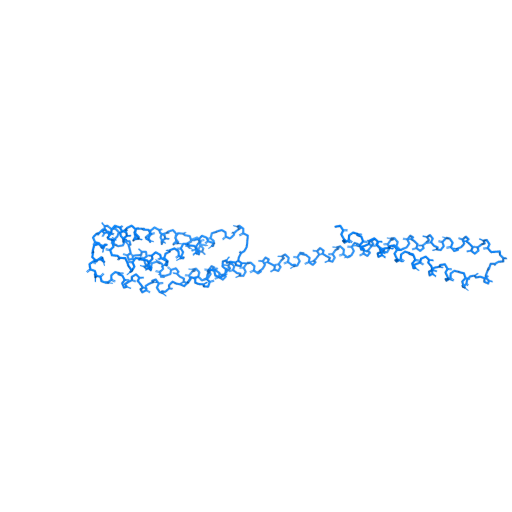N . GLN A 1 85 ? 8.881 2.618 -10.923 1.00 95.44 85 GLN A N 1
ATOM 673 C CA . GLN A 1 85 ? 8.352 1.734 -9.881 1.00 95.44 85 GLN A CA 1
ATOM 674 C C . GLN A 1 85 ? 8.952 2.062 -8.505 1.00 95.44 85 GLN A C 1
ATOM 676 O O . GLN A 1 85 ? 8.215 2.204 -7.532 1.00 95.44 85 GLN A O 1
ATOM 681 N N . LYS A 1 86 ? 10.268 2.310 -8.419 1.00 95.25 86 LYS A N 1
ATOM 682 C CA . LYS A 1 86 ? 10.924 2.780 -7.183 1.00 95.25 86 LYS A CA 1
ATOM 683 C C . LYS A 1 86 ? 10.361 4.113 -6.688 1.00 95.25 86 LYS A C 1
ATOM 685 O O . LYS A 1 86 ? 10.152 4.277 -5.489 1.00 95.25 86 LYS A O 1
ATOM 690 N N . MET A 1 87 ? 10.094 5.056 -7.592 1.00 95.25 87 MET A N 1
ATOM 691 C CA . MET A 1 87 ? 9.493 6.342 -7.231 1.00 95.25 87 MET A CA 1
ATOM 692 C C . MET A 1 87 ? 8.067 6.171 -6.690 1.00 95.25 87 MET A C 1
ATOM 694 O O . MET A 1 87 ? 7.724 6.801 -5.693 1.00 95.25 87 MET A O 1
ATOM 698 N N . ILE A 1 88 ? 7.244 5.324 -7.318 1.00 95.88 88 ILE A N 1
ATOM 699 C CA . ILE A 1 88 ? 5.888 5.017 -6.836 1.00 95.88 88 ILE A CA 1
ATOM 700 C C . ILE A 1 88 ? 5.960 4.354 -5.458 1.00 95.88 88 ILE A C 1
ATOM 702 O O . ILE A 1 88 ? 5.275 4.798 -4.541 1.00 95.88 88 ILE A O 1
ATOM 706 N N . ALA A 1 89 ? 6.828 3.354 -5.288 1.00 96.00 89 ALA A N 1
ATOM 707 C CA . ALA A 1 89 ? 7.006 2.649 -4.021 1.00 96.00 89 ALA A CA 1
ATOM 708 C C . ALA A 1 89 ? 7.428 3.597 -2.889 1.00 96.00 89 ALA A C 1
ATOM 710 O O . ALA A 1 89 ? 6.857 3.557 -1.804 1.00 96.00 89 ALA A O 1
ATOM 711 N N . SER A 1 90 ? 8.372 4.504 -3.162 1.00 95.44 90 SER A N 1
ATOM 712 C CA . SER A 1 90 ? 8.804 5.524 -2.201 1.00 95.44 90 SER A CA 1
ATOM 713 C C . SER A 1 90 ? 7.675 6.486 -1.827 1.00 95.44 90 SER A C 1
ATOM 715 O O . SER A 1 90 ? 7.531 6.821 -0.656 1.00 95.44 90 SER A O 1
ATOM 717 N N . ARG A 1 91 ? 6.840 6.902 -2.789 1.00 95.62 91 ARG A N 1
ATOM 718 C CA . ARG A 1 91 ? 5.662 7.729 -2.490 1.00 95.62 91 ARG A CA 1
ATOM 719 C C . ARG A 1 91 ? 4.661 6.988 -1.610 1.00 95.62 91 ARG A C 1
ATOM 721 O O . ARG A 1 91 ? 4.203 7.563 -0.636 1.00 95.62 91 ARG A O 1
ATOM 728 N N . ILE A 1 92 ? 4.363 5.727 -1.924 1.00 96.06 92 ILE A N 1
ATOM 729 C CA . ILE A 1 92 ? 3.481 4.886 -1.103 1.00 96.06 92 ILE A CA 1
ATOM 730 C C . ILE A 1 92 ? 4.018 4.793 0.325 1.00 96.06 92 ILE A C 1
ATOM 732 O O . ILE A 1 92 ? 3.270 5.033 1.263 1.00 96.06 92 ILE A O 1
ATOM 736 N N . LEU A 1 93 ? 5.308 4.495 0.491 1.00 95.88 93 LEU A N 1
ATOM 737 C CA . LEU A 1 93 ? 5.923 4.387 1.810 1.00 95.88 93 LEU A CA 1
ATOM 738 C C . LEU A 1 93 ? 5.815 5.694 2.607 1.00 95.88 93 LEU A C 1
ATOM 740 O O . LEU A 1 93 ? 5.398 5.670 3.759 1.00 95.88 93 LEU A O 1
ATOM 744 N N . ASN A 1 94 ? 6.125 6.835 1.987 1.00 94.56 94 ASN A N 1
ATOM 745 C CA . ASN A 1 94 ? 6.022 8.134 2.652 1.00 94.56 94 ASN A CA 1
ATOM 746 C C . ASN A 1 94 ? 4.591 8.415 3.130 1.00 94.56 94 ASN A C 1
ATOM 748 O O . ASN A 1 94 ? 4.395 8.834 4.267 1.00 94.56 94 ASN A O 1
ATOM 752 N N . GLU A 1 95 ? 3.593 8.149 2.288 1.00 94.69 95 GLU A N 1
ATOM 753 C CA . GLU A 1 95 ? 2.185 8.324 2.654 1.00 94.69 95 GLU A CA 1
ATOM 754 C C . GLU A 1 95 ? 1.760 7.350 3.770 1.00 94.69 95 GLU A C 1
ATOM 756 O O . GLU A 1 95 ? 1.060 7.746 4.699 1.00 94.69 95 GLU A O 1
ATOM 761 N N . LEU A 1 96 ? 2.225 6.095 3.759 1.00 95.56 96 LEU A N 1
ATOM 762 C CA . LEU A 1 96 ? 1.983 5.147 4.858 1.00 95.56 96 LEU A CA 1
ATOM 763 C C . LEU A 1 96 ? 2.570 5.656 6.190 1.00 95.56 96 LEU A C 1
ATOM 765 O O . LEU A 1 96 ? 1.895 5.626 7.223 1.00 95.56 96 LEU A O 1
ATOM 769 N N . ILE A 1 97 ? 3.792 6.194 6.174 1.00 94.06 97 ILE A N 1
ATOM 770 C CA . ILE A 1 97 ? 4.443 6.761 7.366 1.00 94.06 97 ILE A CA 1
ATOM 771 C C . ILE A 1 97 ? 3.663 7.972 7.895 1.00 94.06 97 ILE A C 1
ATOM 773 O O . ILE A 1 97 ? 3.450 8.085 9.101 1.00 94.06 97 ILE A O 1
ATOM 777 N N . VAL A 1 98 ? 3.166 8.849 7.016 1.00 93.50 98 VAL A N 1
ATOM 778 C CA . VAL A 1 98 ? 2.338 10.008 7.406 1.00 93.50 98 VAL A CA 1
ATOM 779 C C . VAL A 1 98 ? 1.069 9.581 8.153 1.00 93.50 98 VAL A C 1
ATOM 781 O O . VAL A 1 98 ? 0.632 10.275 9.070 1.00 93.50 98 VAL A O 1
ATOM 784 N N . ASN A 1 99 ? 0.507 8.418 7.817 1.00 94.12 99 ASN A N 1
ATOM 785 C CA . ASN A 1 99 ? -0.682 7.863 8.467 1.00 94.12 99 ASN A CA 1
ATOM 786 C C . ASN A 1 99 ? -0.392 7.159 9.808 1.00 94.12 99 ASN A C 1
ATOM 788 O O . ASN A 1 99 ? -1.303 6.967 10.621 1.00 94.12 99 ASN A O 1
ATOM 792 N N . LEU A 1 100 ? 0.863 6.784 10.076 1.00 95.06 100 LEU A N 1
ATOM 793 C CA . LEU A 1 100 ? 1.251 6.012 11.261 1.00 95.06 100 LEU A CA 1
ATOM 794 C C . LEU A 1 100 ? 0.842 6.657 12.600 1.00 95.06 100 LEU A C 1
ATOM 796 O O . LEU A 1 100 ? 0.345 5.929 13.464 1.00 95.06 100 LEU A O 1
ATOM 800 N N . PRO A 1 101 ? 0.974 7.982 12.820 1.00 94.62 101 PRO A N 1
ATOM 801 C CA . PRO A 1 101 ? 0.558 8.606 14.075 1.00 94.62 101 PRO A CA 1
ATOM 802 C C . PRO A 1 101 ? -0.940 8.452 14.367 1.00 94.62 101 PRO A C 1
ATOM 804 O O . PRO A 1 101 ? -1.312 8.222 15.517 1.00 94.62 101 PRO A O 1
ATOM 807 N N . ALA A 1 102 ? -1.800 8.551 13.347 1.00 94.50 102 ALA A N 1
ATOM 808 C CA . ALA A 1 102 ? -3.242 8.365 13.507 1.00 94.50 102 ALA A CA 1
ATOM 809 C C . ALA A 1 102 ? -3.564 6.914 13.892 1.00 94.50 102 ALA A C 1
ATOM 811 O O . ALA A 1 102 ? -4.306 6.674 14.845 1.00 94.50 102 ALA A O 1
ATOM 812 N N . VAL A 1 103 ? -2.922 5.947 13.227 1.00 96.25 103 VAL A N 1
ATOM 813 C CA . VAL A 1 103 ? -3.061 4.519 13.545 1.00 96.25 103 VAL A CA 1
ATOM 814 C C . VAL A 1 103 ? -2.581 4.205 14.966 1.00 96.25 103 VAL A C 1
ATOM 816 O O . VAL A 1 103 ? -3.285 3.514 15.701 1.00 96.25 103 VAL A O 1
ATOM 819 N N . LYS A 1 104 ? -1.435 4.756 15.396 1.00 95.69 104 LYS A N 1
ATOM 820 C CA . LYS A 1 104 ? -0.913 4.596 16.767 1.00 95.69 104 LYS A CA 1
ATOM 821 C C . LYS A 1 104 ? -1.881 5.146 17.823 1.00 95.69 104 LYS A C 1
ATOM 823 O O . LYS A 1 104 ? -2.029 4.536 18.877 1.00 95.69 104 LYS A O 1
ATOM 828 N N . ARG A 1 105 ? -2.586 6.250 17.545 1.00 95.12 105 ARG A N 1
ATOM 829 C CA . ARG A 1 105 ? -3.608 6.802 18.458 1.00 95.12 105 ARG A CA 1
ATOM 830 C C . ARG A 1 105 ? -4.847 5.916 18.564 1.00 95.12 105 ARG A C 1
ATOM 832 O O . ARG A 1 105 ? -5.305 5.676 19.676 1.00 95.12 105 ARG A O 1
ATOM 839 N N . ILE A 1 106 ? -5.355 5.401 17.438 1.00 94.31 106 ILE A N 1
ATOM 840 C CA . ILE A 1 106 ? -6.471 4.436 17.441 1.00 94.31 106 ILE A CA 1
ATOM 841 C C . ILE A 1 106 ? -6.075 3.190 18.237 1.00 94.31 106 ILE A C 1
ATOM 843 O O . ILE A 1 106 ? -6.827 2.747 19.100 1.00 94.31 106 ILE A O 1
ATOM 847 N N . ASN A 1 107 ? -4.880 2.657 17.975 1.00 96.44 107 ASN A N 1
ATOM 848 C CA . ASN A 1 107 ? -4.353 1.494 18.676 1.00 96.44 107 ASN A CA 1
ATOM 849 C C . ASN A 1 107 ? -4.258 1.724 20.188 1.00 96.44 107 ASN A C 1
ATOM 851 O O . ASN A 1 107 ? -4.795 0.923 20.942 1.00 96.44 107 ASN A O 1
ATOM 855 N N . GLY A 1 108 ? -3.641 2.829 20.620 1.00 93.75 108 GLY A N 1
ATOM 856 C CA . GLY A 1 108 ? -3.491 3.158 22.039 1.00 93.75 108 GLY A CA 1
ATOM 857 C C . GLY A 1 108 ? -4.834 3.275 22.758 1.00 93.75 108 GLY A C 1
ATOM 858 O O . GLY A 1 108 ? -5.037 2.626 23.779 1.00 93.75 108 GLY A O 1
ATOM 859 N N . MET A 1 109 ? -5.785 4.007 22.168 1.00 91.75 109 MET A N 1
ATOM 860 C CA . MET A 1 109 ? -7.136 4.147 22.722 1.00 91.75 109 MET A CA 1
ATOM 861 C C . MET A 1 109 ? -7.849 2.794 22.853 1.00 91.75 109 MET A C 1
ATOM 863 O O . MET A 1 109 ? -8.453 2.510 23.881 1.00 91.75 109 MET A O 1
ATOM 867 N N . LEU A 1 110 ? -7.776 1.932 21.834 1.00 92.62 110 LEU A N 1
ATOM 868 C CA . LEU A 1 110 ? -8.402 0.608 21.891 1.00 92.62 110 LEU A CA 1
ATOM 869 C C . LEU A 1 110 ? -7.670 -0.355 22.833 1.00 92.62 110 LEU A C 1
ATOM 871 O O . LEU A 1 110 ? -8.310 -1.200 23.450 1.00 92.62 110 LEU A O 1
ATOM 875 N N . ALA A 1 111 ? -6.349 -0.244 22.962 1.00 93.81 111 ALA A N 1
ATOM 876 C CA . ALA A 1 111 ? -5.557 -1.082 23.853 1.00 93.81 111 ALA A CA 1
ATOM 877 C C . ALA A 1 111 ? -5.893 -0.814 25.327 1.00 93.81 111 ALA A C 1
ATOM 879 O O . ALA A 1 111 ? -6.082 -1.768 26.083 1.00 93.81 111 ALA A O 1
ATOM 880 N N . GLU A 1 112 ? -6.049 0.457 25.716 1.00 90.50 112 GLU A N 1
ATOM 881 C CA . GLU A 1 112 ? -6.494 0.859 27.062 1.00 90.50 112 GLU A CA 1
ATOM 882 C C . GLU A 1 112 ? -7.878 0.293 27.413 1.00 90.50 112 GLU A C 1
ATOM 884 O O . GLU A 1 112 ? -8.159 -0.025 28.567 1.00 90.50 112 GLU A O 1
ATOM 889 N N . LEU A 1 113 ? -8.717 0.112 26.395 1.00 88.06 113 LEU A N 1
ATOM 890 C CA . LEU A 1 113 ? -10.106 -0.322 26.495 1.00 88.06 113 LEU A CA 1
ATOM 891 C C . LEU A 1 113 ? -10.314 -1.830 26.246 1.00 88.06 113 LEU A C 1
ATOM 893 O O . LEU A 1 113 ? -11.428 -2.337 26.370 1.00 88.06 113 LEU A O 1
ATOM 897 N N . SER A 1 114 ? -9.246 -2.566 25.924 1.00 88.56 114 SER A N 1
ATOM 898 C CA . SER A 1 114 ? -9.311 -3.962 25.459 1.00 88.56 114 SER A CA 1
ATOM 899 C C . SER A 1 114 ? -9.861 -4.969 26.475 1.00 88.56 114 SER A C 1
ATOM 901 O O . SER A 1 114 ? -10.277 -6.060 26.091 1.00 88.56 114 SER A O 1
ATOM 903 N N . GLY A 1 115 ? -9.894 -4.610 27.761 1.00 87.31 115 GLY A N 1
ATOM 904 C CA . GLY A 1 115 ? -10.431 -5.456 28.826 1.00 87.31 115 GLY A CA 1
ATOM 905 C C . GLY A 1 115 ? -11.961 -5.548 28.873 1.00 87.31 115 GLY A C 1
ATOM 906 O O . GLY A 1 115 ? -12.466 -6.464 29.519 1.00 87.31 115 GLY A O 1
ATOM 907 N N . ASP A 1 116 ? -12.692 -4.637 28.216 1.00 91.50 116 ASP A N 1
ATOM 908 C CA . ASP A 1 116 ? -14.163 -4.574 28.280 1.00 91.50 116 ASP A CA 1
ATOM 909 C C . ASP A 1 116 ? -14.815 -4.069 26.976 1.00 91.50 116 ASP A C 1
ATOM 911 O O . ASP A 1 116 ? -15.673 -3.185 26.961 1.00 91.50 116 ASP A O 1
ATOM 915 N N . PHE A 1 117 ? -14.425 -4.633 25.831 1.00 92.44 117 PHE A N 1
ATOM 916 C CA . PHE A 1 117 ? -15.042 -4.254 24.554 1.00 92.44 117 PHE A CA 1
ATOM 917 C C . PHE A 1 117 ? -16.543 -4.546 24.478 1.00 92.44 117 PHE A C 1
ATOM 919 O O . PHE A 1 117 ? -17.257 -3.819 23.787 1.00 92.44 117 PHE A O 1
ATOM 926 N N . LEU A 1 118 ? -17.043 -5.551 25.203 1.00 91.31 118 LEU A N 1
ATOM 927 C CA . LEU A 1 118 ? -18.472 -5.849 25.230 1.00 91.31 118 LEU A CA 1
ATOM 928 C C . LEU A 1 118 ? -19.262 -4.771 25.988 1.00 91.31 118 LEU A C 1
ATOM 930 O O . LEU A 1 118 ? -20.312 -4.353 25.500 1.00 91.31 118 LEU A O 1
ATOM 934 N N . GLY A 1 119 ? -18.764 -4.295 27.135 1.00 89.81 119 GLY A N 1
ATOM 935 C CA . GLY A 1 119 ? -19.368 -3.177 27.863 1.00 89.81 119 GLY A CA 1
ATOM 936 C C . GLY A 1 119 ? -19.390 -1.904 27.017 1.00 89.81 119 GLY A C 1
ATOM 937 O O . GLY A 1 119 ? -20.442 -1.291 26.836 1.00 89.81 119 GLY A O 1
ATOM 938 N N . LEU A 1 120 ? -18.271 -1.580 26.369 1.00 89.62 120 LEU A N 1
ATOM 939 C CA . LEU A 1 120 ? -18.174 -0.420 25.474 1.00 89.62 120 LEU A CA 1
ATOM 940 C C . LEU A 1 120 ? -19.111 -0.534 24.273 1.00 89.62 120 LEU A C 1
ATOM 942 O O . LEU A 1 120 ? -19.766 0.434 23.890 1.00 89.62 120 LEU A O 1
ATOM 946 N N . ALA A 1 121 ? -19.230 -1.727 23.697 1.00 91.44 121 ALA A N 1
ATOM 947 C CA . ALA A 1 121 ? -20.150 -1.981 22.603 1.00 91.44 121 ALA A CA 1
ATOM 948 C C . ALA A 1 121 ? -21.617 -1.772 23.005 1.00 91.44 121 ALA A C 1
ATOM 950 O O . ALA A 1 121 ? -22.406 -1.272 22.200 1.00 91.44 121 ALA A O 1
ATOM 951 N N . GLN A 1 122 ? -21.988 -2.123 24.240 1.00 91.88 122 GLN A N 1
ATOM 952 C CA . GLN A 1 122 ? -23.321 -1.845 24.779 1.00 91.88 122 GLN A CA 1
ATOM 953 C C . GLN A 1 122 ? -23.552 -0.342 24.952 1.00 91.88 122 GLN A C 1
ATOM 955 O O . GLN A 1 122 ? -24.620 0.152 24.594 1.00 91.88 122 GLN A O 1
ATOM 960 N N . GLU A 1 123 ? -22.562 0.401 25.449 1.00 89.44 123 GLU A N 1
ATOM 961 C CA . GLU A 1 123 ? -22.655 1.859 25.563 1.00 89.44 123 GLU A CA 1
ATOM 962 C C . GLU A 1 123 ? -22.804 2.536 24.196 1.00 89.44 123 GLU A C 1
ATOM 964 O O . GLU A 1 123 ? -23.695 3.366 24.009 1.00 89.44 123 GLU A O 1
ATOM 969 N N . MET A 1 124 ? -21.991 2.136 23.216 1.00 89.75 124 MET A N 1
ATOM 970 C CA . MET A 1 124 ? -22.052 2.653 21.846 1.00 89.75 124 MET A CA 1
ATOM 971 C C . MET A 1 124 ? -23.398 2.339 21.177 1.00 89.75 124 MET A C 1
ATOM 973 O O . MET A 1 124 ? -23.976 3.199 20.512 1.00 89.75 124 MET A O 1
ATOM 977 N N . ALA A 1 125 ? -23.938 1.133 21.383 1.00 89.31 125 ALA A N 1
ATOM 978 C CA . ALA A 1 125 ? -25.259 0.751 20.880 1.00 89.31 125 ALA A CA 1
ATOM 979 C C . ALA A 1 125 ? -26.400 1.582 21.500 1.00 89.31 125 ALA A C 1
ATOM 981 O O . ALA A 1 125 ? -27.417 1.816 20.842 1.00 89.31 125 ALA A O 1
ATOM 982 N N . ASN A 1 126 ? -26.209 2.060 22.733 1.00 88.69 126 ASN A N 1
ATOM 983 C CA . ASN A 1 126 ? -27.135 2.921 23.471 1.00 88.69 126 ASN A CA 1
ATOM 984 C C . ASN A 1 126 ? -26.899 4.427 23.218 1.00 88.69 126 ASN A C 1
ATOM 986 O O . ASN A 1 126 ? -27.303 5.260 24.028 1.00 88.69 126 ASN A O 1
ATOM 990 N N . ASP A 1 127 ? -26.268 4.778 22.093 1.00 82.31 127 ASP A N 1
ATOM 991 C CA . ASP A 1 127 ? -25.985 6.147 21.646 1.00 82.31 127 ASP A CA 1
ATOM 992 C C . ASP A 1 127 ? -24.996 6.939 22.544 1.00 82.31 127 ASP A C 1
ATOM 994 O O . ASP A 1 127 ? -24.969 8.172 22.481 1.00 82.31 127 ASP A O 1
ATOM 998 N N . ASN A 1 128 ? -24.132 6.274 23.332 1.00 80.38 128 ASN A N 1
ATOM 999 C CA . ASN A 1 128 ? -22.956 6.937 23.914 1.00 80.38 128 ASN A CA 1
ATOM 1000 C C . ASN A 1 128 ? -21.924 7.217 22.807 1.00 80.38 128 ASN A C 1
ATOM 1002 O O . ASN A 1 128 ? -21.335 6.296 22.236 1.00 80.38 128 ASN A O 1
ATOM 1006 N N . LYS A 1 129 ? -21.721 8.501 22.486 1.00 79.12 129 LYS A N 1
ATOM 1007 C CA . LYS A 1 129 ? -20.958 8.915 21.302 1.00 79.12 129 LYS A CA 1
ATOM 1008 C C . LYS A 1 129 ? -19.475 9.152 21.533 1.00 79.12 129 LYS A C 1
ATOM 1010 O O . LYS A 1 129 ? -18.746 9.225 20.548 1.00 79.12 129 LYS A O 1
ATOM 1015 N N . GLU A 1 130 ? -19.007 9.238 22.774 1.00 84.12 130 GLU A N 1
ATOM 1016 C CA . GLU A 1 130 ? -17.636 9.677 23.071 1.00 84.12 130 GLU A CA 1
ATOM 1017 C C . GLU A 1 130 ? -16.579 8.816 22.356 1.00 84.12 130 GLU A C 1
ATOM 1019 O O . GLU A 1 130 ? -15.710 9.327 21.646 1.00 84.12 130 GLU A O 1
ATOM 1024 N N . ILE A 1 131 ? -16.725 7.491 22.427 1.00 79.44 131 ILE A N 1
ATOM 1025 C CA . ILE A 1 131 ? -15.807 6.543 21.777 1.00 79.44 131 ILE A CA 1
ATOM 1026 C C . ILE A 1 131 ? -15.951 6.579 20.256 1.00 79.44 131 ILE A C 1
ATOM 1028 O O . ILE A 1 131 ? -14.952 6.581 19.533 1.00 79.44 131 ILE A O 1
ATOM 1032 N N . THR A 1 132 ? -17.185 6.638 19.743 1.00 84.25 132 THR A N 1
ATOM 1033 C CA . THR A 1 132 ? -17.418 6.740 18.295 1.00 84.25 132 THR A CA 1
ATOM 1034 C C . THR A 1 132 ? -16.852 8.034 17.713 1.00 84.25 132 THR A C 1
ATOM 1036 O O . THR A 1 132 ? -16.322 8.019 16.603 1.00 84.25 132 THR A O 1
ATOM 1039 N N . GLU A 1 133 ? -16.917 9.142 18.450 1.00 85.62 133 GLU A N 1
ATOM 1040 C CA . GLU A 1 133 ? -16.375 10.439 18.052 1.00 85.62 133 GLU A CA 1
ATOM 1041 C C . GLU A 1 133 ? -14.847 10.411 18.068 1.00 85.62 133 GLU A C 1
ATOM 1043 O O . GLU A 1 133 ? -14.231 10.798 17.075 1.00 85.62 133 GLU A O 1
ATOM 1048 N N . GLY A 1 134 ? -14.232 9.858 19.120 1.00 85.19 134 GLY A N 1
ATOM 1049 C CA . GLY A 1 134 ? -12.782 9.655 19.190 1.00 85.19 134 GLY A CA 1
ATOM 1050 C C . GLY A 1 134 ? -12.250 8.807 18.030 1.00 85.19 134 GLY A C 1
ATOM 1051 O O . GLY A 1 134 ? -11.331 9.224 17.318 1.00 85.19 134 GLY A O 1
ATOM 1052 N N . LEU A 1 135 ? -12.886 7.658 17.766 1.00 86.88 135 LEU A N 1
ATOM 1053 C CA . LEU A 1 135 ? -12.567 6.809 16.614 1.00 86.88 135 LEU A CA 1
ATOM 1054 C C . LEU A 1 135 ? -12.728 7.566 15.292 1.00 86.88 135 LEU A C 1
ATOM 1056 O O . LEU A 1 135 ? -11.846 7.499 14.440 1.00 86.88 135 LEU A O 1
ATOM 1060 N N . THR A 1 136 ? -13.814 8.322 15.129 1.00 87.94 136 THR A N 1
ATOM 1061 C CA . THR A 1 136 ? -14.080 9.096 13.908 1.00 87.94 136 THR A CA 1
ATOM 1062 C C . THR A 1 136 ? -13.022 10.174 13.675 1.00 87.94 136 THR A C 1
ATOM 1064 O O . THR A 1 136 ? -12.547 10.328 12.551 1.00 87.94 136 THR A O 1
ATOM 1067 N N . VAL A 1 137 ? -12.613 10.903 14.718 1.00 90.75 137 VAL A N 1
ATOM 1068 C CA . VAL A 1 137 ? -11.613 11.977 14.619 1.00 90.75 137 VAL A CA 1
ATOM 1069 C C . VAL A 1 137 ? -10.272 11.439 14.132 1.00 90.75 137 VAL A C 1
ATOM 1071 O O . VAL A 1 137 ? -9.697 12.002 13.201 1.00 90.75 137 VAL A O 1
ATOM 1074 N N . PHE A 1 138 ? -9.775 10.348 14.720 1.00 90.25 138 PHE A N 1
ATOM 1075 C CA . PHE A 1 138 ? -8.505 9.763 14.287 1.00 90.25 138 PHE A CA 1
ATOM 1076 C C . PHE A 1 138 ? -8.626 9.057 12.938 1.00 90.25 138 PHE A C 1
ATOM 1078 O O . PHE A 1 138 ? -7.713 9.134 1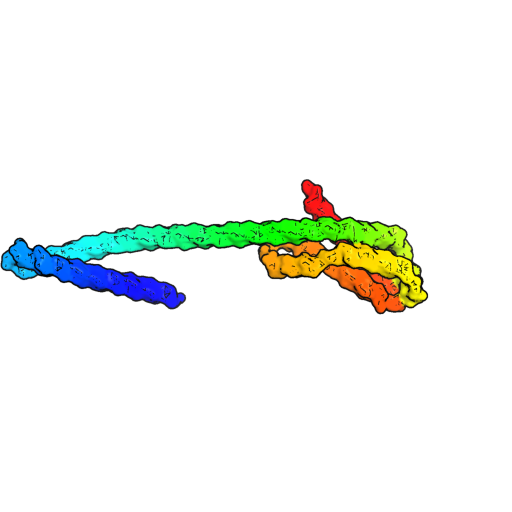2.123 1.00 90.25 138 PHE A O 1
ATOM 1085 N N . ASN A 1 139 ? -9.770 8.440 12.650 1.00 91.44 139 ASN A N 1
ATOM 1086 C CA . ASN A 1 139 ? -10.014 7.804 11.363 1.00 91.44 139 ASN A CA 1
ATOM 1087 C C . ASN A 1 139 ? -10.072 8.800 10.197 1.00 91.44 139 ASN A C 1
ATOM 1089 O O . ASN A 1 139 ? -9.621 8.494 9.098 1.00 91.44 139 ASN A O 1
ATOM 1093 N N . ASN A 1 140 ? -10.581 10.010 10.430 1.00 90.12 140 ASN A N 1
ATOM 1094 C CA . ASN A 1 140 ? -10.588 11.076 9.426 1.00 90.12 140 ASN A CA 1
ATOM 1095 C C . ASN A 1 140 ? -9.189 11.632 9.130 1.00 90.12 140 ASN A C 1
ATOM 1097 O O . ASN A 1 140 ? -9.013 12.302 8.122 1.00 90.12 140 ASN A O 1
ATOM 1101 N N . GLN A 1 141 ? -8.201 11.360 9.987 1.00 91.38 141 GLN A N 1
ATOM 1102 C CA . GLN A 1 141 ? -6.795 11.680 9.721 1.00 91.38 141 GLN A CA 1
ATOM 1103 C C . GLN A 1 141 ? -6.118 10.612 8.851 1.00 91.38 141 GLN A C 1
ATOM 1105 O O . GLN A 1 141 ? -4.990 10.823 8.415 1.00 91.38 141 GLN A O 1
ATOM 1110 N N . ILE A 1 142 ? -6.783 9.472 8.618 1.00 92.44 142 ILE A N 1
ATOM 1111 C CA . ILE A 1 142 ? -6.262 8.389 7.791 1.00 92.44 142 ILE A CA 1
ATOM 1112 C C . ILE A 1 142 ? -6.637 8.632 6.323 1.00 92.44 142 ILE A C 1
ATOM 1114 O O . ILE A 1 142 ? -7.805 8.537 5.931 1.00 92.44 142 ILE A O 1
ATOM 1118 N N . GLU A 1 143 ? -5.637 8.887 5.487 1.00 91.00 143 GLU A N 1
ATOM 1119 C CA . GLU A 1 143 ? -5.763 9.143 4.052 1.00 91.00 143 GLU A CA 1
ATOM 1120 C C . GLU A 1 143 ? -5.355 7.914 3.233 1.00 91.00 143 GLU A C 1
ATOM 1122 O O . GLU A 1 143 ? -4.200 7.493 3.237 1.00 91.00 143 GLU A O 1
ATOM 1127 N N . VAL A 1 144 ? -6.321 7.327 2.516 1.00 93.75 144 VAL A N 1
ATOM 1128 C CA . VAL A 1 144 ? -6.165 6.031 1.817 1.00 93.75 144 VAL A CA 1
ATOM 1129 C C . VAL A 1 144 ? -6.376 6.152 0.306 1.00 93.75 144 VAL A C 1
ATOM 1131 O O . VAL A 1 144 ? -5.843 5.348 -0.457 1.00 93.75 144 VAL A O 1
ATOM 1134 N N . ASP A 1 145 ? -7.097 7.172 -0.162 1.00 92.06 145 ASP A N 1
ATOM 1135 C CA . ASP A 1 145 ? -7.506 7.273 -1.568 1.00 92.06 145 ASP A CA 1
ATOM 1136 C C . ASP A 1 145 ? -6.301 7.375 -2.512 1.00 92.06 145 ASP A C 1
ATOM 1138 O O . ASP A 1 145 ? -6.221 6.659 -3.515 1.00 92.06 145 ASP A O 1
ATOM 1142 N N . LEU A 1 146 ? -5.317 8.207 -2.156 1.00 92.19 146 LEU A N 1
ATOM 1143 C CA . LEU A 1 146 ? -4.067 8.325 -2.906 1.00 92.19 146 LEU A CA 1
ATOM 1144 C C . LEU A 1 146 ? -3.267 7.015 -2.876 1.00 92.19 146 LEU A C 1
ATOM 1146 O O . LEU A 1 146 ? -2.750 6.586 -3.908 1.00 92.19 146 LEU A O 1
ATOM 1150 N N . LEU A 1 147 ? -3.193 6.353 -1.718 1.00 94.81 147 LEU A N 1
ATOM 1151 C CA . LEU A 1 147 ? -2.482 5.083 -1.559 1.00 94.81 147 LEU A CA 1
ATOM 1152 C C . LEU A 1 147 ? -3.073 3.988 -2.449 1.00 94.81 147 LEU A C 1
ATOM 1154 O O . LEU A 1 147 ? -2.322 3.274 -3.112 1.00 94.81 147 LEU A O 1
ATOM 1158 N N . LEU A 1 148 ? -4.402 3.883 -2.528 1.00 93.94 148 LEU A N 1
ATOM 1159 C CA . LEU A 1 148 ? -5.075 2.924 -3.405 1.00 93.94 148 LEU A CA 1
ATOM 1160 C C . LEU A 1 148 ? -4.801 3.215 -4.885 1.00 93.94 148 LEU A C 1
ATOM 1162 O O . LEU A 1 148 ? -4.529 2.287 -5.647 1.00 93.94 148 LEU A O 1
ATOM 1166 N N . GLN A 1 149 ? -4.803 4.486 -5.295 1.00 93.31 149 GLN A N 1
ATOM 1167 C CA . GLN A 1 149 ? -4.457 4.865 -6.668 1.00 93.31 149 GLN A CA 1
ATOM 1168 C C . GLN A 1 149 ? -2.996 4.538 -6.994 1.00 93.31 149 GLN A C 1
ATOM 1170 O O . GLN A 1 149 ? -2.714 3.919 -8.019 1.00 93.31 149 GLN A O 1
ATOM 1175 N N . LEU A 1 150 ? -2.053 4.895 -6.121 1.00 93.12 150 LEU A N 1
ATOM 1176 C CA . LEU A 1 150 ? -0.637 4.582 -6.318 1.00 93.12 150 LEU A CA 1
ATOM 1177 C C . LEU A 1 150 ? -0.396 3.068 -6.354 1.00 93.12 150 LEU A C 1
ATOM 1179 O O . LEU A 1 150 ? 0.323 2.590 -7.231 1.00 93.12 150 LEU A O 1
ATOM 1183 N N . ARG A 1 151 ? -1.056 2.311 -5.469 1.00 92.88 151 ARG A N 1
ATOM 1184 C CA . ARG A 1 151 ? -1.005 0.845 -5.416 1.00 92.88 151 ARG A CA 1
ATOM 1185 C C . ARG A 1 151 ? -1.358 0.208 -6.760 1.00 92.88 151 ARG A C 1
ATOM 1187 O O . ARG A 1 15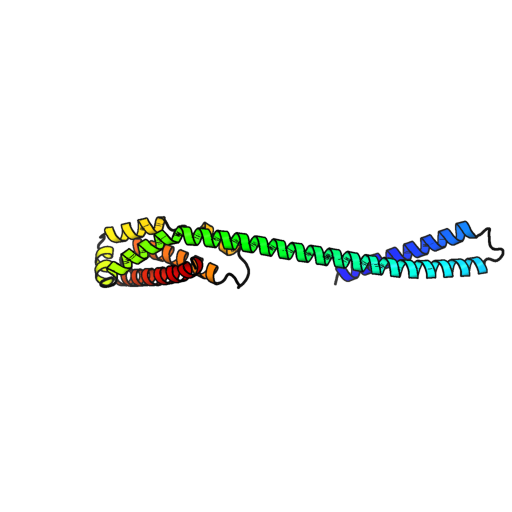1 ? -0.680 -0.727 -7.160 1.00 92.88 151 ARG A O 1
ATOM 1194 N N . THR A 1 152 ? -2.382 0.698 -7.464 1.00 92.00 152 THR A N 1
ATOM 1195 C CA . THR A 1 152 ? -2.777 0.133 -8.776 1.00 92.00 152 THR A CA 1
ATOM 1196 C C . THR A 1 152 ? -1.725 0.299 -9.874 1.00 92.00 152 THR A C 1
ATOM 1198 O O . THR A 1 152 ? -1.757 -0.440 -10.854 1.00 92.00 152 THR A O 1
ATOM 1201 N N . ASN A 1 153 ? -0.797 1.245 -9.711 1.00 91.69 153 ASN A N 1
ATOM 1202 C CA . ASN A 1 153 ? 0.283 1.518 -10.663 1.00 91.69 153 ASN A CA 1
ATOM 1203 C C . ASN A 1 153 ? 1.619 0.884 -10.255 1.00 91.69 153 ASN A C 1
ATOM 1205 O O . ASN A 1 153 ? 2.568 0.873 -11.047 1.00 91.69 153 ASN A O 1
ATOM 1209 N N . LEU A 1 154 ? 1.705 0.385 -9.022 1.00 92.56 154 LEU A N 1
ATOM 1210 C CA . LEU A 1 154 ? 2.820 -0.427 -8.582 1.00 92.56 154 LEU A CA 1
ATOM 1211 C C . LEU A 1 154 ? 2.666 -1.812 -9.219 1.00 92.56 154 LEU A C 1
ATOM 1213 O O . LEU A 1 154 ? 1.567 -2.354 -9.306 1.00 92.56 154 LEU A O 1
ATOM 1217 N N . VAL A 1 155 ? 3.765 -2.365 -9.710 1.00 87.12 155 VAL A N 1
ATOM 1218 C CA . VAL A 1 155 ? 3.839 -3.698 -10.319 1.00 87.12 155 VAL A CA 1
ATOM 1219 C C . VAL A 1 155 ? 5.074 -4.376 -9.737 1.00 87.12 155 VAL A C 1
ATOM 1221 O O . VAL A 1 155 ? 5.992 -3.673 -9.322 1.00 87.12 155 VAL A O 1
ATOM 1224 N N . ASP A 1 156 ? 5.101 -5.713 -9.724 1.00 87.38 156 ASP A N 1
ATOM 1225 C CA . ASP A 1 156 ? 6.169 -6.580 -9.182 1.00 87.38 156 ASP A CA 1
ATOM 1226 C C . ASP A 1 156 ? 5.892 -7.091 -7.751 1.00 87.38 156 ASP A C 1
ATOM 1228 O O . ASP A 1 156 ? 5.416 -6.371 -6.869 1.00 87.38 156 ASP A O 1
ATOM 1232 N N . MET A 1 157 ? 6.200 -8.373 -7.526 1.00 87.69 157 MET A N 1
ATOM 1233 C CA . MET A 1 157 ? 6.002 -9.080 -6.255 1.00 87.69 157 MET A CA 1
ATOM 1234 C C . MET A 1 157 ? 6.924 -8.571 -5.151 1.00 87.69 157 MET A C 1
ATOM 1236 O O . MET A 1 157 ? 6.587 -8.692 -3.975 1.00 87.69 157 MET A O 1
ATOM 1240 N N . LYS A 1 158 ? 8.063 -7.963 -5.501 1.00 91.12 158 LYS A N 1
ATOM 1241 C CA . LYS A 1 158 ? 8.997 -7.414 -4.506 1.00 91.12 158 LYS A CA 1
ATOM 1242 C C . LYS A 1 158 ? 8.377 -6.341 -3.601 1.00 91.12 158 LYS A C 1
ATOM 1244 O O . LYS A 1 158 ? 8.909 -6.078 -2.532 1.00 91.12 158 LYS A O 1
ATOM 1249 N N . TYR A 1 159 ? 7.255 -5.741 -4.004 1.00 93.94 159 TYR A N 1
ATOM 1250 C CA . TYR A 1 159 ? 6.546 -4.729 -3.220 1.00 93.94 159 TYR A CA 1
ATOM 1251 C C . TYR A 1 159 ? 5.375 -5.282 -2.390 1.00 93.94 159 TYR A C 1
ATOM 1253 O O . TYR A 1 159 ? 4.570 -4.498 -1.890 1.00 93.94 159 TYR A O 1
ATOM 1261 N N . ILE A 1 160 ? 5.247 -6.610 -2.234 1.00 93.25 160 ILE A N 1
ATOM 1262 C CA . ILE A 1 160 ? 4.116 -7.277 -1.551 1.00 93.25 160 ILE A CA 1
ATOM 1263 C C . ILE A 1 160 ? 3.791 -6.700 -0.165 1.00 93.25 160 ILE A C 1
ATOM 1265 O O . ILE A 1 160 ? 2.622 -6.545 0.182 1.00 93.25 160 ILE A O 1
ATOM 1269 N N . GLU A 1 161 ? 4.805 -6.313 0.605 1.00 93.25 161 GLU A N 1
ATOM 1270 C CA . GLU A 1 161 ? 4.613 -5.727 1.934 1.00 93.25 161 GLU A CA 1
ATOM 1271 C C . GLU A 1 161 ? 3.984 -4.326 1.885 1.00 93.25 161 GLU A C 1
ATOM 1273 O O . GLU A 1 161 ? 3.142 -4.005 2.727 1.00 93.25 161 GLU A O 1
ATOM 1278 N N . LEU A 1 162 ? 4.287 -3.522 0.857 1.00 94.88 162 LEU A N 1
ATOM 1279 C CA . LEU A 1 162 ? 3.619 -2.235 0.634 1.00 94.88 162 LEU A CA 1
ATOM 1280 C C . LEU A 1 162 ? 2.147 -2.445 0.268 1.00 94.88 162 LEU A C 1
ATOM 1282 O O . LEU A 1 162 ? 1.283 -1.752 0.800 1.00 94.88 162 LEU A O 1
ATOM 1286 N N . TYR A 1 163 ? 1.838 -3.434 -0.581 1.00 94.94 163 TYR A N 1
ATOM 1287 C CA . TYR A 1 163 ? 0.446 -3.782 -0.891 1.00 94.94 163 TYR A CA 1
ATOM 1288 C C . TYR A 1 163 ? -0.331 -4.171 0.365 1.00 94.94 163 TYR A C 1
ATOM 1290 O O . TYR A 1 163 ? -1.444 -3.685 0.566 1.00 94.94 163 TYR A O 1
ATOM 1298 N N . LYS A 1 164 ? 0.272 -5.012 1.214 1.00 95.00 164 LYS A N 1
ATOM 1299 C CA . LYS A 1 164 ? -0.320 -5.437 2.483 1.00 95.00 164 LYS A CA 1
ATOM 1300 C C . LYS A 1 164 ? -0.553 -4.249 3.416 1.00 95.00 164 LYS A C 1
ATOM 1302 O O . LYS A 1 164 ? -1.622 -4.141 4.004 1.00 95.00 164 LYS A O 1
ATOM 1307 N N . SER A 1 165 ? 0.410 -3.338 3.516 1.00 96.00 165 SER A N 1
ATOM 1308 C CA . SER A 1 165 ? 0.312 -2.155 4.379 1.00 96.00 165 SER A CA 1
ATOM 1309 C C . SER A 1 165 ? -0.818 -1.215 3.946 1.00 96.00 165 SER A C 1
ATOM 1311 O O . SER A 1 165 ? -1.602 -0.768 4.781 1.00 96.00 165 SER A O 1
ATOM 1313 N N . VAL A 1 166 ? -0.962 -0.978 2.635 1.00 96.50 166 VAL A N 1
ATOM 1314 C CA . VAL A 1 166 ? -2.085 -0.206 2.075 1.00 96.50 166 VAL A CA 1
ATOM 1315 C C . VAL A 1 166 ? -3.423 -0.890 2.358 1.00 96.50 166 VAL A C 1
ATOM 1317 O O . VAL A 1 166 ? -4.389 -0.227 2.726 1.00 96.50 166 VAL A O 1
ATOM 1320 N N . GLU A 1 167 ? -3.489 -2.212 2.202 1.00 95.81 167 GLU A N 1
ATOM 1321 C CA . GLU A 1 167 ? -4.706 -2.977 2.469 1.00 95.81 167 GLU A CA 1
ATOM 1322 C C . GLU A 1 167 ? -5.109 -2.936 3.948 1.00 95.81 167 GLU A C 1
ATOM 1324 O O . GLU A 1 167 ? -6.284 -2.740 4.249 1.00 95.81 167 GLU A O 1
ATOM 1329 N N . LEU A 1 168 ? -4.155 -3.065 4.873 1.00 96.88 168 LEU A N 1
ATOM 1330 C CA . LEU A 1 168 ? -4.423 -2.940 6.306 1.00 96.88 168 LEU A CA 1
ATOM 1331 C C . LEU A 1 168 ? -4.988 -1.563 6.649 1.00 96.88 168 LEU A C 1
ATOM 1333 O O . LEU A 1 168 ? -5.987 -1.478 7.361 1.00 96.88 168 LEU A O 1
ATOM 1337 N N . LEU A 1 169 ? -4.399 -0.493 6.110 1.00 96.44 169 LEU A N 1
ATOM 1338 C CA . LEU A 1 169 ? -4.869 0.869 6.351 1.00 96.44 169 LEU A CA 1
ATOM 1339 C C . LEU A 1 169 ? -6.293 1.091 5.810 1.00 96.44 169 LEU A C 1
ATOM 1341 O O . LEU A 1 169 ? -7.139 1.664 6.497 1.00 96.44 169 LEU A O 1
ATOM 1345 N N . ASP A 1 170 ? -6.587 0.572 4.615 1.00 97.06 170 ASP A N 1
ATOM 1346 C CA . ASP A 1 170 ? -7.931 0.582 4.027 1.00 97.06 170 ASP A CA 1
ATOM 1347 C C . ASP A 1 170 ? -8.942 -0.207 4.880 1.00 97.06 170 ASP A C 1
ATOM 1349 O O . ASP A 1 170 ? -10.050 0.269 5.139 1.00 97.06 170 ASP A O 1
ATOM 1353 N N . GLN A 1 171 ? -8.556 -1.385 5.385 1.00 96.56 171 GLN A N 1
ATOM 1354 C CA . GLN A 1 171 ? -9.399 -2.187 6.276 1.00 96.56 171 GLN A CA 1
ATOM 1355 C C . GLN A 1 171 ? -9.656 -1.486 7.615 1.00 96.56 171 GLN A C 1
ATOM 1357 O O . GLN A 1 171 ? -10.798 -1.495 8.078 1.00 96.56 171 GLN A O 1
ATOM 1362 N N . ILE A 1 172 ? -8.649 -0.845 8.220 1.00 95.69 172 ILE A N 1
ATOM 1363 C CA . ILE A 1 172 ? -8.814 -0.031 9.437 1.00 95.69 172 ILE A CA 1
ATOM 1364 C C . ILE A 1 172 ? -9.834 1.077 9.172 1.00 95.69 172 ILE A C 1
ATOM 1366 O O . ILE A 1 172 ? -10.804 1.211 9.926 1.00 95.69 172 ILE A O 1
ATOM 1370 N N . LYS A 1 173 ? -9.670 1.815 8.064 1.00 94.69 173 LYS A N 1
ATOM 1371 C CA . LYS A 1 173 ? -10.552 2.933 7.716 1.00 94.69 173 LYS A CA 1
ATOM 1372 C C . LYS A 1 173 ? -11.999 2.487 7.528 1.00 94.69 173 LYS A C 1
ATOM 1374 O O . LYS A 1 173 ? -12.915 3.055 8.124 1.00 94.69 173 LYS A O 1
ATOM 1379 N N . LYS A 1 174 ? -12.209 1.430 6.742 1.00 93.88 174 LYS A N 1
ATOM 1380 C CA . LYS A 1 174 ? -13.539 0.868 6.465 1.00 93.88 174 LYS A CA 1
ATOM 1381 C C . LYS A 1 174 ? -14.202 0.290 7.708 1.00 93.88 174 LYS A C 1
ATOM 1383 O O . LYS A 1 174 ? -15.383 0.545 7.928 1.00 93.88 174 LYS A O 1
ATOM 1388 N N . THR A 1 175 ? -13.459 -0.455 8.524 1.00 92.62 175 THR A N 1
ATOM 1389 C CA . THR A 1 175 ? -14.007 -1.069 9.744 1.00 92.62 175 THR A CA 1
ATOM 1390 C C . THR A 1 175 ? -14.426 0.009 10.738 1.00 92.62 175 THR A C 1
ATOM 1392 O O . THR A 1 175 ? -15.521 -0.065 11.288 1.00 92.62 175 THR A O 1
ATOM 1395 N N . THR A 1 176 ? -13.625 1.066 10.892 1.00 91.00 176 THR A N 1
ATOM 1396 C CA . THR A 1 176 ? -13.962 2.186 11.781 1.00 91.00 176 THR A CA 1
ATOM 1397 C C . THR A 1 176 ? -15.221 2.925 11.320 1.00 91.00 176 THR A C 1
ATOM 1399 O O . THR A 1 176 ? -16.112 3.169 12.128 1.00 91.00 176 THR A O 1
ATOM 1402 N N . ILE A 1 177 ? -15.356 3.206 10.016 1.00 89.75 177 ILE A N 1
ATOM 1403 C CA . ILE A 1 177 ? -16.577 3.807 9.436 1.00 89.75 177 ILE A CA 1
ATOM 1404 C C . ILE A 1 177 ? -17.797 2.892 9.608 1.00 89.75 177 ILE A C 1
ATOM 1406 O O . ILE A 1 177 ? -18.922 3.360 9.772 1.00 89.75 177 ILE A O 1
ATOM 1410 N N . TYR A 1 178 ? -17.608 1.579 9.535 1.00 87.81 178 TYR A N 1
ATOM 1411 C CA . TYR A 1 178 ? -18.712 0.644 9.695 1.00 87.81 178 TYR A CA 1
ATOM 1412 C C . TYR A 1 178 ? -19.222 0.607 11.141 1.00 87.81 178 TYR A C 1
ATOM 1414 O O . TYR A 1 178 ? -20.433 0.638 11.359 1.00 87.81 178 TYR A O 1
ATOM 1422 N N . ILE A 1 179 ? -18.313 0.609 12.125 1.00 88.81 179 ILE A N 1
ATOM 1423 C CA . ILE A 1 179 ? -18.665 0.627 13.553 1.00 88.81 179 ILE A CA 1
ATOM 1424 C C . ILE A 1 179 ? -19.516 1.842 13.912 1.00 88.81 179 ILE A C 1
ATOM 1426 O O . ILE A 1 179 ? -20.496 1.693 14.636 1.00 88.81 179 ILE A O 1
ATOM 1430 N N . THR A 1 180 ? -19.182 3.030 13.397 1.00 79.56 180 THR A N 1
ATOM 1431 C CA . THR A 1 180 ? -19.889 4.275 13.754 1.00 79.56 180 THR A CA 1
ATOM 1432 C C . THR A 1 180 ? -21.358 4.287 13.333 1.00 79.56 180 THR A C 1
ATOM 1434 O O . THR A 1 180 ? -22.137 5.077 13.858 1.00 79.56 180 THR A O 1
ATOM 1437 N N . ASN A 1 181 ? -21.754 3.401 12.417 1.00 82.06 181 ASN A N 1
ATOM 1438 C CA . ASN A 1 181 ? -23.127 3.274 11.934 1.00 82.06 181 ASN A CA 1
ATOM 1439 C C . ASN A 1 181 ? -23.868 2.063 12.523 1.00 82.06 181 ASN A C 1
ATOM 1441 O O . ASN A 1 181 ? -25.015 1.813 12.146 1.00 82.06 181 ASN A O 1
ATOM 1445 N N . GLN A 1 182 ? -23.228 1.287 13.404 1.00 86.62 182 GLN A N 1
ATOM 1446 C CA . GLN A 1 182 ? -23.762 0.018 13.878 1.00 86.62 182 GLN A CA 1
ATOM 1447 C C . GLN A 1 182 ? -24.385 0.138 15.274 1.00 86.62 182 GLN A C 1
ATOM 1449 O O . GLN A 1 182 ? -23.904 0.884 16.117 1.00 86.62 182 GLN A O 1
ATOM 1454 N N . LYS A 1 183 ? -25.469 -0.609 15.517 1.00 87.00 183 LYS A N 1
ATOM 1455 C CA . LYS A 1 183 ? -26.199 -0.626 16.802 1.00 87.00 183 LYS A CA 1
ATOM 1456 C C . LYS A 1 183 ? -26.233 -1.996 17.478 1.00 87.00 183 LYS A C 1
ATOM 1458 O O . LYS A 1 183 ? -26.870 -2.153 18.511 1.00 87.00 183 LYS A O 1
ATOM 1463 N N . ILE A 1 184 ? -25.594 -3.004 16.887 1.00 92.62 184 ILE A N 1
ATOM 1464 C CA . ILE A 1 184 ? -25.580 -4.365 17.432 1.00 92.62 184 ILE A CA 1
ATOM 1465 C C . ILE A 1 184 ? -24.300 -4.554 18.262 1.00 92.62 184 ILE A C 1
ATOM 1467 O O . ILE A 1 184 ? -23.220 -4.560 17.664 1.00 92.62 184 ILE A O 1
ATOM 1471 N N . PRO A 1 185 ? -24.393 -4.750 19.594 1.00 92.06 185 PRO A N 1
ATOM 1472 C CA . PRO A 1 185 ? -23.226 -4.826 20.475 1.00 92.06 185 PRO A CA 1
ATOM 1473 C C . PRO A 1 185 ? -22.203 -5.890 20.064 1.00 92.06 185 PRO A C 1
ATOM 1475 O O . PRO A 1 185 ? -21.019 -5.589 19.968 1.00 92.06 185 PRO A O 1
ATOM 1478 N N . ASP A 1 186 ? -22.642 -7.102 19.722 1.00 92.69 186 ASP A N 1
ATOM 1479 C CA . ASP A 1 186 ? -21.724 -8.185 19.337 1.00 92.69 186 ASP A CA 1
ATOM 1480 C C . ASP A 1 186 ? -20.879 -7.819 18.106 1.00 92.69 186 ASP A C 1
ATOM 1482 O O . ASP A 1 186 ? -19.674 -8.068 18.060 1.00 92.69 186 ASP A O 1
ATOM 1486 N N . TYR A 1 187 ? -21.497 -7.163 17.116 1.00 91.81 187 TYR A N 1
ATOM 1487 C CA . TYR A 1 187 ? -20.788 -6.694 15.927 1.00 91.81 187 TYR A CA 1
ATOM 1488 C C . TYR A 1 187 ? -19.824 -5.555 16.246 1.00 91.81 187 TYR A C 1
ATOM 1490 O O . TYR A 1 187 ? -18.731 -5.521 15.680 1.00 91.81 187 TYR A O 1
ATOM 1498 N N . ILE A 1 188 ? -20.216 -4.627 17.122 1.00 92.50 188 ILE A N 1
ATOM 1499 C CA . ILE A 1 188 ? -19.352 -3.524 17.551 1.00 92.50 188 ILE A CA 1
ATOM 1500 C C . ILE A 1 188 ? -18.132 -4.093 18.282 1.00 92.50 188 ILE A C 1
ATOM 1502 O O . ILE A 1 188 ? -17.012 -3.796 17.878 1.00 92.50 188 ILE A O 1
ATOM 1506 N N . SER A 1 189 ? -18.335 -4.977 19.265 1.00 93.75 189 SER A N 1
ATOM 1507 C CA . SER A 1 189 ? -17.259 -5.619 20.034 1.00 93.75 189 SER A CA 1
ATOM 1508 C C . SER A 1 189 ? -16.272 -6.342 19.119 1.00 93.75 189 SER A C 1
ATOM 1510 O O . SER A 1 189 ? -15.076 -6.059 19.148 1.00 93.75 189 SER A O 1
ATOM 1512 N N . TYR A 1 190 ? -16.774 -7.202 18.226 1.00 93.56 190 TYR A N 1
ATOM 1513 C CA . TYR A 1 190 ? -15.934 -7.905 17.255 1.00 93.56 190 TYR A CA 1
ATOM 1514 C C . TYR A 1 190 ? -15.142 -6.942 16.360 1.00 93.56 190 TYR A C 1
ATOM 1516 O O . TYR A 1 190 ? -13.978 -7.172 16.033 1.00 93.56 190 TYR A O 1
ATOM 1524 N N . SER A 1 191 ? -15.769 -5.844 15.945 1.00 93.94 191 SER A N 1
ATOM 1525 C CA . SER A 1 191 ? -15.121 -4.872 15.074 1.00 93.94 191 SER A CA 1
ATOM 1526 C C . SER A 1 191 ? -14.047 -4.066 15.818 1.00 93.94 191 SER A C 1
ATOM 1528 O O . SER A 1 191 ? -13.012 -3.776 15.223 1.00 93.94 191 SER A O 1
ATOM 1530 N N . LEU A 1 192 ? -14.233 -3.753 17.106 1.00 93.94 192 LEU A N 1
ATOM 1531 C CA . LEU A 1 192 ? -13.207 -3.122 17.950 1.00 93.94 192 LEU A CA 1
ATOM 1532 C C . LEU A 1 192 ? -11.988 -4.038 18.114 1.00 93.94 192 LEU A C 1
ATOM 1534 O O . LEU A 1 192 ? -10.859 -3.601 17.884 1.00 93.94 192 LEU A O 1
ATOM 1538 N N . GLU A 1 193 ? -12.212 -5.325 18.402 1.00 95.12 193 GLU A N 1
ATOM 1539 C CA . GLU A 1 193 ? -11.151 -6.342 18.436 1.00 95.12 193 GLU A CA 1
ATOM 1540 C C . GLU A 1 193 ? -10.413 -6.420 17.098 1.00 95.12 193 GLU A C 1
ATOM 1542 O O . GLU A 1 193 ? -9.179 -6.441 17.045 1.00 95.12 193 GLU A O 1
ATOM 1547 N N . ARG A 1 194 ? -11.167 -6.415 15.992 1.00 95.56 194 ARG A N 1
ATOM 1548 C CA . ARG A 1 194 ? -10.604 -6.456 14.644 1.00 95.56 194 ARG A CA 1
ATOM 1549 C C . ARG A 1 194 ? -9.762 -5.220 14.342 1.00 95.56 194 ARG A C 1
ATOM 1551 O O . ARG A 1 194 ? -8.685 -5.375 13.772 1.00 95.56 194 ARG A O 1
ATOM 1558 N N . ILE A 1 195 ? -10.204 -4.017 14.714 1.00 95.50 195 ILE A N 1
ATOM 1559 C CA . ILE A 1 195 ? -9.411 -2.792 14.532 1.00 95.50 195 ILE A CA 1
ATOM 1560 C C . ILE A 1 195 ? -8.141 -2.861 15.379 1.00 95.50 195 ILE A C 1
ATOM 1562 O O . ILE A 1 195 ? -7.060 -2.581 14.862 1.00 95.50 195 ILE A O 1
ATOM 1566 N N . LEU A 1 196 ? -8.225 -3.276 16.645 1.00 96.69 196 LEU A N 1
ATOM 1567 C CA . LEU A 1 196 ? -7.041 -3.421 17.492 1.00 96.69 196 LEU A CA 1
ATOM 1568 C C . LEU A 1 196 ? -6.029 -4.397 16.865 1.00 96.69 196 LEU A C 1
ATOM 1570 O O . LEU A 1 196 ? -4.844 -4.087 16.765 1.00 96.69 196 LEU A O 1
ATOM 1574 N N . PHE A 1 197 ? -6.497 -5.536 16.350 1.00 97.56 197 PHE A N 1
ATOM 1575 C CA . PHE A 1 197 ? -5.657 -6.487 15.623 1.00 97.56 197 PHE A CA 1
ATOM 1576 C C . PHE A 1 197 ? -5.005 -5.867 14.373 1.00 97.56 197 PHE A C 1
ATOM 1578 O O . PHE A 1 197 ? -3.789 -5.947 14.207 1.00 97.56 197 PHE A O 1
ATOM 1585 N N . LEU A 1 198 ? -5.795 -5.223 13.509 1.00 97.81 198 LEU A N 1
ATOM 1586 C CA . LEU A 1 198 ? -5.308 -4.631 12.258 1.00 97.81 198 LEU A CA 1
ATOM 1587 C C . LEU A 1 198 ? -4.303 -3.501 12.503 1.00 97.81 198 LEU A C 1
ATOM 1589 O O . LEU A 1 198 ? -3.304 -3.392 11.795 1.00 97.81 198 LEU A O 1
ATOM 1593 N N . THR A 1 199 ? -4.556 -2.665 13.510 1.00 97.44 199 THR A N 1
ATOM 1594 C CA . THR A 1 199 ? -3.658 -1.564 13.881 1.00 97.44 199 THR A CA 1
ATOM 1595 C C . THR A 1 199 ? -2.332 -2.089 14.436 1.00 97.44 199 THR A C 1
ATOM 1597 O O . THR A 1 199 ? -1.287 -1.572 14.050 1.00 97.44 199 THR A O 1
ATOM 1600 N N . ASN A 1 200 ? -2.340 -3.159 15.242 1.00 97.56 200 ASN A N 1
ATOM 1601 C CA . ASN A 1 200 ? -1.114 -3.836 15.686 1.00 97.56 200 ASN A CA 1
ATOM 1602 C C . ASN A 1 200 ? -0.303 -4.389 14.505 1.00 97.56 200 ASN A C 1
ATOM 1604 O O . ASN A 1 200 ? 0.911 -4.201 14.438 1.00 97.56 200 ASN A O 1
ATOM 1608 N N . GLU A 1 201 ? -0.971 -5.051 13.557 1.00 97.31 201 GLU A N 1
ATOM 1609 C CA . GLU A 1 201 ? -0.314 -5.609 12.373 1.00 97.31 201 GLU A CA 1
ATOM 1610 C C . GLU A 1 201 ? 0.293 -4.509 11.489 1.00 97.31 201 GLU A C 1
ATOM 1612 O O . GLU A 1 201 ? 1.420 -4.647 11.012 1.00 97.31 201 GLU A O 1
ATOM 1617 N N . TYR A 1 202 ? -0.421 -3.392 11.318 1.00 96.94 202 TYR A N 1
ATOM 1618 C CA . TYR A 1 202 ? 0.072 -2.226 10.588 1.00 96.94 202 TYR A CA 1
ATOM 1619 C C . TYR A 1 202 ? 1.305 -1.610 11.252 1.00 96.94 202 TYR A C 1
ATOM 1621 O O . TYR A 1 202 ? 2.311 -1.392 10.582 1.00 96.94 202 TYR A O 1
ATOM 1629 N N . ILE A 1 203 ? 1.249 -1.357 12.565 1.00 96.56 203 ILE A N 1
ATOM 1630 C CA . ILE A 1 203 ? 2.365 -0.771 13.321 1.00 96.56 203 ILE A CA 1
ATOM 1631 C C . ILE A 1 203 ? 3.599 -1.670 13.212 1.00 96.56 203 ILE A C 1
ATOM 1633 O O . ILE A 1 203 ? 4.664 -1.188 12.847 1.00 96.56 203 ILE A O 1
ATOM 1637 N N . SER A 1 204 ? 3.437 -2.983 13.404 1.00 95.06 204 SER A N 1
ATOM 1638 C CA . SER A 1 204 ? 4.543 -3.939 13.289 1.00 95.06 204 SER A CA 1
ATOM 1639 C C . SER A 1 204 ? 5.177 -3.971 11.894 1.00 95.06 204 SER A C 1
ATOM 1641 O O . SER A 1 204 ? 6.379 -4.205 11.784 1.00 95.06 204 SER A O 1
ATOM 1643 N N . LEU A 1 205 ? 4.404 -3.758 10.824 1.00 93.75 205 LEU A N 1
ATOM 1644 C CA . LEU A 1 205 ? 4.956 -3.635 9.472 1.00 93.75 205 LEU A CA 1
ATOM 1645 C C . LEU A 1 205 ? 5.681 -2.306 9.267 1.00 93.75 205 LEU A C 1
ATOM 1647 O O . LEU A 1 205 ? 6.713 -2.292 8.606 1.00 93.75 205 LEU A O 1
ATOM 1651 N N . MET A 1 206 ? 5.154 -1.209 9.814 1.00 93.44 206 MET A N 1
ATOM 1652 C CA . MET A 1 206 ? 5.765 0.114 9.673 1.00 93.44 206 MET A CA 1
ATOM 1653 C C . MET A 1 206 ? 7.061 0.251 10.465 1.00 93.44 206 MET A C 1
ATOM 1655 O O . MET A 1 206 ? 8.003 0.844 9.952 1.00 93.44 206 MET A O 1
ATOM 1659 N N . ASP A 1 207 ? 7.153 -0.359 11.646 1.00 89.62 207 ASP A N 1
ATOM 1660 C CA . ASP A 1 207 ? 8.377 -0.329 12.451 1.00 89.62 207 ASP A CA 1
ATOM 1661 C C . ASP A 1 207 ? 9.564 -0.991 11.711 1.00 89.62 207 ASP A C 1
ATOM 1663 O O . ASP A 1 207 ? 10.702 -0.577 11.895 1.00 89.62 207 ASP A O 1
ATOM 1667 N N . LYS A 1 208 ? 9.319 -1.936 10.784 1.00 87.50 208 LYS A N 1
ATOM 1668 C CA . LYS A 1 208 ? 10.372 -2.509 9.916 1.00 87.50 208 LYS A CA 1
ATOM 1669 C C . LYS A 1 208 ? 10.936 -1.533 8.880 1.00 87.50 208 LYS A C 1
ATOM 1671 O O . LYS A 1 208 ? 11.986 -1.810 8.313 1.00 87.50 208 LYS A O 1
ATOM 1676 N N . TYR A 1 209 ? 10.205 -0.468 8.552 1.00 81.94 209 TYR A N 1
ATOM 1677 C CA . TYR A 1 209 ? 10.641 0.546 7.589 1.00 81.94 209 TYR A CA 1
ATOM 1678 C C . TYR A 1 209 ? 11.348 1.736 8.257 1.00 81.94 209 TYR A C 1
ATOM 1680 O O . TYR A 1 209 ? 11.940 2.543 7.542 1.00 81.94 209 TYR A O 1
ATOM 1688 N N . ASP A 1 210 ? 11.275 1.843 9.590 1.00 67.88 210 ASP A N 1
ATOM 1689 C CA . ASP A 1 210 ? 12.000 2.835 10.400 1.00 67.88 210 ASP A CA 1
ATOM 1690 C C . ASP A 1 210 ? 13.402 2.339 10.843 1.00 67.88 210 ASP A C 1
ATOM 1692 O O . ASP A 1 210 ? 14.189 3.138 11.356 1.00 67.88 210 ASP A O 1
ATOM 1696 N N . GLU A 1 211 ? 13.727 1.051 10.636 1.00 53.88 211 GLU A N 1
ATOM 1697 C CA . GLU A 1 211 ? 15.054 0.430 10.864 1.00 53.88 211 GLU A CA 1
ATOM 1698 C C . GLU A 1 211 ? 15.993 0.540 9.647 1.00 53.88 211 GLU A C 1
ATOM 1700 O O . GLU A 1 211 ? 17.193 0.846 9.861 1.00 53.88 211 GLU A O 1
#

Mean predicted aligned error: 13.56 Å

Nearest PDB structures (foldseek):
  8dt0-assembly2_B  TM=3.987E-01  e=4.168E-02  synthetic construct
  2b0h-assembly1_A  TM=4.545E-01  e=4.703E-01  Mus musculus
  8dt0-assembly1_A  TM=3.581E-01  e=1.266E-01  synthetic construct
  8otz-assembly1_DU  TM=3.646E-01  e=4.561E+00  Bos taurus

Organism: NCBI:txid930152

Sequence (211 aa):
MKQKLVNWTGISFGFSVGLFSTFLFSVTFLSEKFDKPWDIFWSALNAIIGAVIGSLIGGTIAYSVAMYQINAQHRREEEKEEKSQKMIASRILNELIVNLPAVKRINGMLAELSGDFLGLAQEMANDNKEITEGLTVFNNQIEVDLLLQLRTNLVDMKYIELYKSVELLDQIKKTTIYITNQKIPDYISYSLERILFLTNEYISLMDKYDE

Secondary structure (DSSP, 8-state):
-HHHHHHHHHHHHHHHHHHHHHHHHHHHHHGGG-SSHHHHHHHHHHHHHHHHHHHHHHHHHHHHHHHHHHHHHHHHHHHHHHHHHHHHHHHHHHHHHHHHHHHHHHHHHHHHTTT-HHHHHHHHHTT--HHHHHHHHHHTT---HHHHHHHHH--SGGGHHHHHHHHHHHHHHHHHHHHTT---HHHHHHHHHHHHHHHHHHHHHHHTT--

Foldseek 3Di:
DVVVVVVVVVVVVVLVVQLVVLLCCLCVPCVVVDPDPVVSVVVSVVSSVVSVVVCVVVVVVVVVVVVVVVVVVVVVVVVVLVVVLVVLLVVLLVLLVQLLVLLVQLLVVLVVVVVCLLVVLQCVLVVVCPNLVSLVVSLVSQDQPVNVVSLVSRDDPVSVLSVVLSVLSVLLSVLSVVLNPDNDSVSNSVSSVVNNVSSVVNNVSSVVVVD